Protein AF-A0A412G3D2-F1 (afdb_monomer)

Foldseek 3Di:
DVVLVVLCVVQQVVLLVVLCVVLVVVVPDPLADPVLSVLSSVLSSLLSSVLSSQFVVLCVVCPPNLQVDPDFAEAPDAPVCVVVVDPVGDVVVVVVLVVLLQSLLQNLQSVCLNDVVPLDPVVQLCVQLVSQVVSLVSCRSRRHYRHPSSSVSNSNSSVNNSVVNVVLCPDPVSVVVSCVSNVD

Organism: NCBI:txid61171

Structure (mmCIF, N/CA/C/O backbone):
data_AF-A0A412G3D2-F1
#
_entry.id   AF-A0A412G3D2-F1
#
loop_
_atom_site.group_PDB
_atom_site.id
_atom_site.type_symbol
_atom_site.label_atom_id
_atom_site.label_alt_id
_atom_site.label_comp_id
_atom_site.label_asym_id
_atom_site.label_entity_id
_atom_site.label_seq_id
_atom_site.pdbx_PDB_ins_code
_atom_site.Cartn_x
_atom_site.Cartn_y
_atom_site.Cartn_z
_atom_site.occupancy
_atom_site.B_iso_or_equiv
_atom_site.auth_seq_id
_atom_site.auth_comp_id
_atom_site.auth_asym_id
_atom_site.auth_atom_id
_atom_site.pdbx_PDB_model_num
ATOM 1 N N . MET A 1 1 ? 3.813 -19.019 -11.708 1.00 44.50 1 MET A N 1
ATOM 2 C CA . MET A 1 1 ? 2.858 -19.453 -10.661 1.00 44.50 1 MET A CA 1
ATOM 3 C C . MET A 1 1 ? 3.542 -20.035 -9.424 1.00 44.50 1 MET A C 1
ATOM 5 O O . MET A 1 1 ? 3.283 -19.522 -8.348 1.00 44.50 1 MET A O 1
ATOM 9 N N . GLY A 1 2 ? 4.435 -21.030 -9.540 1.00 45.91 2 GLY A N 1
ATOM 10 C CA . GLY A 1 2 ? 5.061 -21.677 -8.368 1.00 45.91 2 GLY A CA 1
ATOM 11 C C . GLY A 1 2 ? 5.817 -20.735 -7.418 1.00 45.91 2 GLY A C 1
ATOM 12 O O . GLY A 1 2 ? 5.678 -20.850 -6.207 1.00 45.91 2 GLY A O 1
ATOM 13 N N . MET A 1 3 ? 6.533 -19.743 -7.956 1.00 53.91 3 MET A N 1
ATOM 14 C CA . MET A 1 3 ? 7.264 -18.762 -7.145 1.00 53.91 3 MET A CA 1
ATOM 15 C C . MET A 1 3 ? 6.324 -17.827 -6.365 1.00 53.91 3 MET A C 1
ATOM 17 O O . MET A 1 3 ? 6.510 -17.650 -5.172 1.00 53.91 3 MET A O 1
ATOM 21 N N . VAL A 1 4 ? 5.253 -17.323 -6.991 1.00 56.88 4 VAL A N 1
ATOM 22 C CA . VAL A 1 4 ? 4.234 -16.474 -6.333 1.00 56.88 4 VAL A CA 1
ATOM 23 C C . VAL A 1 4 ? 3.492 -17.243 -5.234 1.00 56.88 4 VAL A C 1
ATOM 25 O O . VAL A 1 4 ? 3.267 -16.723 -4.142 1.00 56.88 4 VAL A O 1
ATOM 28 N N . ILE A 1 5 ? 3.163 -18.514 -5.484 1.00 59.03 5 ILE A N 1
ATOM 29 C CA . ILE A 1 5 ? 2.531 -19.389 -4.487 1.00 59.03 5 ILE A CA 1
ATOM 30 C C . ILE A 1 5 ? 3.488 -19.624 -3.305 1.00 59.03 5 ILE A C 1
ATOM 32 O O . ILE A 1 5 ? 3.090 -19.434 -2.158 1.00 59.03 5 ILE A O 1
ATOM 36 N N . GLY A 1 6 ? 4.765 -19.927 -3.564 1.00 60.50 6 GLY A N 1
ATOM 37 C CA . GLY A 1 6 ? 5.788 -20.068 -2.518 1.00 60.50 6 GLY A CA 1
ATOM 38 C C . GLY A 1 6 ? 6.025 -18.782 -1.715 1.00 60.50 6 GLY A C 1
ATOM 39 O O . GLY A 1 6 ? 6.113 -18.822 -0.487 1.00 60.50 6 GLY A O 1
ATOM 40 N N . MET A 1 7 ? 6.037 -17.629 -2.388 1.00 62.25 7 MET A N 1
ATOM 41 C CA . MET A 1 7 ? 6.163 -16.302 -1.773 1.00 62.25 7 MET A CA 1
ATOM 42 C C . MET A 1 7 ? 4.993 -15.994 -0.836 1.00 62.25 7 MET A C 1
ATOM 44 O O . MET A 1 7 ? 5.197 -15.451 0.247 1.00 62.25 7 MET A O 1
ATOM 48 N N . THR A 1 8 ? 3.775 -16.391 -1.207 1.00 66.00 8 THR A N 1
ATOM 49 C CA . THR A 1 8 ? 2.589 -16.187 -0.364 1.00 66.00 8 THR A CA 1
ATOM 50 C C . THR A 1 8 ? 2.618 -17.103 0.865 1.00 66.00 8 THR A C 1
ATOM 52 O O . THR A 1 8 ? 2.265 -16.672 1.962 1.00 66.00 8 THR A O 1
ATOM 55 N N . ILE A 1 9 ? 3.100 -18.342 0.707 1.00 74.31 9 ILE A N 1
ATOM 56 C CA . ILE A 1 9 ? 3.193 -19.340 1.786 1.00 74.31 9 ILE A CA 1
ATOM 57 C C . ILE A 1 9 ? 4.200 -18.926 2.869 1.00 74.31 9 ILE A C 1
ATOM 59 O O . ILE A 1 9 ? 3.933 -19.151 4.045 1.00 74.31 9 ILE A O 1
ATOM 63 N N . ILE A 1 10 ? 5.328 -18.305 2.503 1.00 78.44 10 ILE A N 1
ATOM 64 C CA . ILE A 1 10 ? 6.354 -17.858 3.467 1.00 78.44 10 ILE A CA 1
ATOM 65 C C . ILE A 1 10 ? 6.092 -16.423 3.946 1.00 78.44 10 ILE A C 1
ATOM 67 O O . ILE A 1 10 ? 6.206 -16.126 5.138 1.00 78.44 10 ILE A O 1
ATOM 71 N N . GLY A 1 11 ? 5.708 -15.528 3.034 1.00 82.06 11 GLY A N 1
ATOM 72 C CA . GLY A 1 11 ? 5.509 -14.111 3.326 1.00 82.06 11 GLY A CA 1
ATOM 73 C C . GLY A 1 11 ? 4.342 -13.846 4.275 1.00 82.06 11 GLY A C 1
ATOM 74 O O . GLY A 1 11 ? 4.451 -12.975 5.135 1.00 82.06 11 GLY A O 1
ATOM 75 N N . LEU A 1 12 ? 3.247 -14.611 4.176 1.00 86.56 12 LEU A N 1
ATOM 76 C CA . LEU A 1 12 ? 2.058 -14.410 5.010 1.00 86.56 12 LEU A CA 1
ATOM 77 C C . LEU A 1 12 ? 2.288 -14.765 6.494 1.00 86.56 12 LEU A C 1
ATOM 79 O O . LEU A 1 12 ? 1.966 -13.936 7.348 1.00 86.56 12 LEU A O 1
ATOM 83 N N . PRO A 1 13 ? 2.863 -15.927 6.860 1.00 89.69 13 PRO A N 1
ATOM 84 C CA . PRO A 1 13 ? 3.229 -16.197 8.249 1.00 89.69 13 PRO A CA 1
ATOM 85 C C . PRO A 1 13 ? 4.240 -15.184 8.791 1.00 89.69 13 PRO A C 1
ATOM 87 O O . PRO A 1 13 ? 4.068 -14.677 9.901 1.00 89.69 13 PRO A O 1
ATOM 90 N N . LEU A 1 14 ? 5.267 -14.842 8.004 1.00 89.44 14 LEU A N 1
ATOM 91 C CA . LEU A 1 14 ? 6.314 -13.914 8.429 1.00 89.44 14 LEU A CA 1
ATOM 92 C C . LEU A 1 14 ? 5.756 -12.505 8.688 1.00 89.44 14 LEU A C 1
ATOM 94 O O . LEU A 1 14 ? 6.037 -11.909 9.731 1.00 89.44 14 LEU A O 1
ATOM 98 N N . SER A 1 15 ? 4.903 -11.997 7.795 1.00 91.81 15 SER A N 1
ATOM 99 C CA . SER A 1 15 ? 4.244 -10.698 7.958 1.00 91.81 15 SER A CA 1
ATOM 100 C C . SER A 1 15 ? 3.321 -10.673 9.180 1.00 91.81 15 SER A C 1
ATOM 102 O O . SER A 1 15 ? 3.315 -9.698 9.936 1.00 91.81 15 SER A O 1
ATOM 104 N N . CYS A 1 16 ? 2.598 -11.766 9.446 1.00 93.00 16 CYS A N 1
ATOM 105 C CA . CYS A 1 16 ? 1.777 -11.937 10.646 1.00 93.00 16 CYS A CA 1
ATOM 106 C C . CYS A 1 16 ? 2.602 -11.876 11.940 1.00 93.00 16 CYS A C 1
ATOM 108 O O . CYS A 1 16 ? 2.214 -11.180 12.890 1.00 93.00 16 CYS A O 1
ATOM 110 N N . LEU A 1 17 ? 3.741 -12.577 11.973 1.00 93.25 17 LEU A N 1
ATOM 111 C CA . LEU A 1 17 ? 4.641 -12.637 13.128 1.00 93.25 17 LEU A CA 1
ATOM 112 C C . L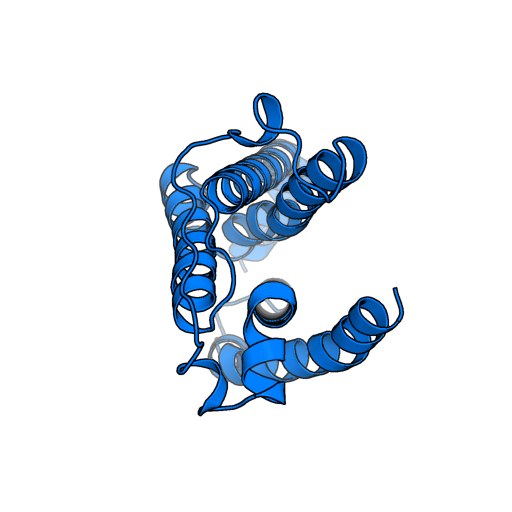EU A 1 17 ? 5.290 -11.278 13.413 1.00 93.25 17 LEU A C 1
ATOM 114 O O . LEU A 1 17 ? 5.197 -10.777 14.539 1.00 93.25 17 LEU A O 1
ATOM 118 N N . ILE A 1 18 ? 5.872 -10.642 12.390 1.00 93.44 18 ILE A N 1
ATOM 119 C CA . ILE A 1 18 ? 6.502 -9.320 12.516 1.00 93.44 18 ILE A CA 1
ATOM 120 C C . ILE A 1 18 ? 5.457 -8.276 12.928 1.00 93.44 18 ILE A C 1
ATOM 122 O O . ILE A 1 18 ? 5.676 -7.533 13.887 1.00 93.44 18 ILE A O 1
ATOM 126 N N . ALA A 1 19 ? 4.275 -8.264 12.303 1.00 94.38 19 ALA A N 1
ATOM 127 C CA . ALA A 1 19 ? 3.178 -7.390 12.721 1.00 94.38 19 ALA A CA 1
ATOM 128 C C . ALA A 1 19 ? 2.768 -7.635 14.180 1.00 94.38 19 ALA A C 1
ATOM 130 O O . ALA A 1 19 ? 2.450 -6.693 14.910 1.00 94.38 19 ALA A O 1
ATOM 131 N N . GLY A 1 20 ? 2.774 -8.890 14.636 1.00 92.62 20 GLY A N 1
ATOM 132 C CA . GLY A 1 20 ? 2.484 -9.243 16.024 1.00 92.62 20 GLY A CA 1
ATOM 133 C C . GLY A 1 20 ? 3.470 -8.616 17.008 1.00 92.62 20 GLY A C 1
ATOM 134 O O . GLY A 1 20 ? 3.051 -8.062 18.029 1.00 92.62 20 GLY A O 1
ATOM 135 N N . PHE A 1 21 ? 4.757 -8.635 16.663 1.00 93.88 21 PHE A N 1
ATOM 136 C CA . PHE A 1 21 ? 5.811 -7.981 17.431 1.00 93.88 21 PHE A CA 1
ATOM 137 C C . PHE A 1 21 ? 5.677 -6.449 17.408 1.00 93.88 21 PHE A C 1
ATOM 139 O O . PHE A 1 21 ? 5.592 -5.826 18.471 1.00 93.88 21 PHE A O 1
ATOM 146 N N . LEU A 1 22 ? 5.560 -5.843 16.219 1.00 92.50 22 LEU A N 1
ATOM 147 C CA . LEU A 1 22 ? 5.446 -4.387 16.041 1.00 92.50 22 LEU A CA 1
ATOM 148 C C . LEU A 1 22 ? 4.213 -3.807 16.750 1.00 92.50 22 LEU A C 1
ATOM 150 O O . LEU A 1 22 ? 4.258 -2.723 17.332 1.00 92.50 22 LEU A O 1
ATOM 154 N N . THR A 1 23 ? 3.105 -4.551 16.770 1.00 92.94 23 THR A N 1
ATOM 155 C CA . THR A 1 23 ? 1.860 -4.110 17.415 1.00 92.94 23 THR A CA 1
ATOM 156 C C . THR A 1 23 ? 1.780 -4.452 18.906 1.00 92.94 23 THR A C 1
ATOM 158 O O . THR A 1 23 ? 0.786 -4.091 19.546 1.00 92.94 23 THR A O 1
ATOM 161 N N . ARG A 1 24 ? 2.802 -5.073 19.527 1.00 91.25 24 ARG A N 1
ATOM 162 C CA . ARG A 1 24 ? 2.731 -5.495 20.947 1.00 91.25 24 ARG A CA 1
ATOM 163 C C . ARG A 1 24 ? 2.410 -4.339 21.896 1.00 91.25 24 ARG A C 1
ATOM 165 O O . ARG A 1 24 ? 1.643 -4.509 22.842 1.00 91.25 24 ARG A O 1
ATOM 172 N N . GLY A 1 25 ? 2.976 -3.157 21.638 1.00 87.94 25 GLY A N 1
ATOM 173 C CA . GLY A 1 25 ? 2.739 -1.962 22.451 1.00 87.94 25 GLY A CA 1
ATOM 174 C C . GLY A 1 25 ? 1.292 -1.479 22.347 1.00 87.94 25 GLY A C 1
ATOM 175 O O . GLY A 1 25 ? 0.681 -1.115 23.348 1.00 87.94 25 GLY A O 1
ATOM 176 N N . ILE A 1 26 ? 0.709 -1.564 21.148 1.00 88.12 26 ILE A N 1
ATOM 177 C CA . ILE A 1 26 ? -0.691 -1.211 20.878 1.00 88.12 26 ILE A CA 1
ATOM 178 C C . ILE A 1 26 ? -1.636 -2.207 21.561 1.00 88.12 26 ILE A C 1
ATOM 180 O O . ILE A 1 26 ? -2.637 -1.801 22.150 1.00 88.12 26 ILE A O 1
ATOM 184 N N . ARG A 1 27 ? -1.297 -3.503 21.572 1.00 84.75 27 ARG A N 1
ATOM 185 C CA . ARG A 1 27 ? -2.101 -4.546 22.238 1.00 84.75 27 ARG A CA 1
ATOM 186 C C . ARG A 1 27 ? -2.275 -4.287 23.740 1.00 84.75 27 ARG A C 1
ATOM 188 O O . ARG A 1 27 ? -3.341 -4.574 24.288 1.00 84.75 27 ARG A O 1
ATOM 195 N N . ARG A 1 28 ? -1.268 -3.684 24.382 1.00 86.94 28 ARG A N 1
ATOM 196 C CA . ARG A 1 28 ? -1.273 -3.330 25.814 1.00 86.94 28 ARG A CA 1
ATOM 197 C C . ARG A 1 28 ? -2.035 -2.043 26.143 1.00 86.94 28 ARG A C 1
ATOM 199 O O . ARG A 1 28 ? -2.324 -1.802 27.312 1.00 86.94 28 ARG A O 1
ATOM 206 N N . ARG A 1 29 ? -2.389 -1.221 25.150 1.00 86.88 29 ARG A N 1
ATOM 207 C CA . ARG A 1 29 ? -3.133 0.026 25.380 1.00 86.88 29 ARG A CA 1
ATOM 208 C C . ARG A 1 29 ? -4.555 -0.273 25.861 1.00 86.88 29 ARG A C 1
ATOM 210 O O . ARG A 1 29 ? -5.302 -0.959 25.165 1.00 86.88 29 ARG A O 1
ATOM 217 N N . LYS A 1 30 ? -4.929 0.214 27.049 1.00 84.88 30 LYS A N 1
ATOM 218 C CA . LYS A 1 30 ? -6.268 -0.012 27.628 1.00 84.88 30 LYS A CA 1
ATOM 219 C C . LYS A 1 30 ? -7.367 0.788 26.919 1.00 84.88 30 LYS A C 1
ATOM 221 O O . LYS A 1 30 ? -8.483 0.311 26.839 1.00 84.88 30 LYS A O 1
ATOM 226 N N . ASN A 1 31 ? -7.022 1.933 26.334 1.00 84.31 31 ASN A N 1
ATOM 227 C CA . ASN A 1 31 ? -7.933 2.845 25.633 1.00 84.31 31 ASN A CA 1
ATOM 228 C C . ASN A 1 31 ? -8.280 2.429 24.187 1.00 84.31 31 ASN A C 1
ATOM 230 O O . ASN A 1 31 ? -8.679 3.270 23.387 1.00 84.31 31 ASN A O 1
ATOM 234 N N . LEU A 1 32 ? -8.023 1.176 23.802 1.00 85.81 32 LEU A N 1
ATOM 235 C CA . LEU A 1 32 ? -8.352 0.659 22.474 1.00 85.81 32 LEU A CA 1
ATOM 236 C C . LEU A 1 32 ? -9.164 -0.627 22.618 1.00 85.81 32 LEU A C 1
ATOM 238 O O . LEU A 1 32 ? -8.728 -1.565 23.297 1.00 85.81 32 LEU A O 1
ATOM 242 N N . THR A 1 33 ? -10.284 -0.700 21.902 1.00 88.94 33 THR A N 1
ATOM 243 C CA . THR A 1 33 ? -11.124 -1.899 21.818 1.00 88.94 33 THR A CA 1
ATOM 244 C C . THR A 1 33 ? -10.357 -3.101 21.250 1.00 88.94 33 THR A C 1
ATOM 246 O O . THR A 1 33 ? -9.391 -2.964 20.485 1.00 88.94 33 THR A O 1
ATOM 249 N N . LYS A 1 34 ? -10.783 -4.323 21.612 1.00 89.19 34 LYS A N 1
ATOM 250 C CA . LYS A 1 34 ? -10.182 -5.574 21.102 1.00 89.19 34 LYS A CA 1
ATOM 251 C C . LYS A 1 34 ? -10.253 -5.650 19.573 1.00 89.19 34 LYS A C 1
ATOM 253 O O . LYS A 1 34 ? -9.268 -6.029 18.941 1.00 89.19 34 LYS A O 1
ATOM 258 N N . LEU A 1 35 ? -11.377 -5.228 18.990 1.00 88.69 35 LEU A N 1
ATOM 259 C CA . LEU A 1 35 ? -11.568 -5.192 17.542 1.00 88.69 35 LEU A CA 1
ATOM 260 C C . LEU A 1 35 ? -10.572 -4.245 16.868 1.00 88.69 35 LEU A C 1
ATOM 262 O O . LEU A 1 35 ? -9.884 -4.651 15.935 1.00 88.69 35 LEU A O 1
ATOM 266 N N . ARG A 1 36 ? -10.413 -3.016 17.377 1.00 89.50 36 ARG A N 1
ATOM 267 C CA . ARG A 1 36 ? -9.469 -2.045 16.810 1.00 89.50 36 ARG A CA 1
ATOM 268 C C . ARG A 1 36 ? -8.021 -2.531 16.868 1.00 89.50 36 ARG A C 1
ATOM 270 O O . ARG A 1 36 ? -7.271 -2.329 15.918 1.00 89.50 36 ARG A O 1
ATOM 277 N N . LYS A 1 37 ? -7.629 -3.211 17.949 1.00 92.75 37 LYS A N 1
ATOM 278 C CA . LYS A 1 37 ? -6.310 -3.863 18.049 1.00 92.75 37 LYS A CA 1
ATOM 279 C C . LYS A 1 37 ? -6.134 -4.951 16.989 1.00 92.75 37 LYS A C 1
ATOM 281 O O . LYS A 1 37 ? -5.075 -5.012 16.368 1.00 92.75 37 LYS A O 1
ATOM 286 N N . GLY A 1 38 ? -7.163 -5.772 16.774 1.00 93.81 38 GLY A N 1
ATOM 287 C CA . GLY A 1 38 ? -7.184 -6.788 15.721 1.00 93.81 38 GLY A CA 1
ATOM 288 C C . GLY A 1 38 ? -7.050 -6.179 14.326 1.00 93.81 38 GLY A C 1
ATOM 289 O O . GLY A 1 38 ? -6.192 -6.606 13.563 1.00 93.81 38 GLY A O 1
ATOM 290 N N . LEU A 1 39 ? -7.812 -5.124 14.026 1.00 94.00 39 LEU A N 1
ATOM 291 C CA . LEU A 1 39 ? -7.756 -4.419 12.741 1.00 94.00 39 LEU A CA 1
ATOM 292 C C . LEU A 1 39 ? -6.383 -3.790 12.477 1.00 94.00 39 LEU A C 1
ATOM 294 O O . LEU A 1 39 ? -5.870 -3.915 11.371 1.00 94.00 39 LEU A O 1
ATOM 298 N N . ILE A 1 40 ? -5.754 -3.179 13.488 1.00 95.38 40 ILE A N 1
ATOM 299 C CA . ILE A 1 40 ? -4.390 -2.636 13.359 1.00 95.38 40 ILE A CA 1
ATOM 300 C C . ILE A 1 40 ? -3.379 -3.752 13.073 1.00 95.38 40 ILE A C 1
ATOM 302 O O . ILE A 1 40 ? -2.468 -3.557 12.273 1.00 95.38 40 ILE A O 1
ATOM 306 N N . TRP A 1 41 ? -3.527 -4.916 13.713 1.00 95.62 41 TRP A N 1
ATOM 307 C CA . TRP A 1 41 ? -2.675 -6.066 13.423 1.00 95.62 41 TRP A CA 1
ATOM 308 C C . TRP A 1 41 ? -2.884 -6.575 11.993 1.00 95.62 41 TRP A C 1
ATOM 310 O O . TRP A 1 41 ? -1.900 -6.710 11.279 1.00 95.62 41 TRP A O 1
ATOM 320 N N . VAL A 1 42 ? -4.132 -6.747 11.542 1.00 96.12 42 VAL A N 1
ATOM 321 C CA . VAL A 1 42 ? -4.451 -7.144 10.157 1.00 96.12 42 VAL A CA 1
ATOM 322 C C . VAL A 1 42 ? -3.888 -6.141 9.148 1.00 96.12 42 VAL A C 1
ATOM 324 O O . VAL A 1 42 ? -3.245 -6.544 8.184 1.00 96.12 42 VAL A O 1
ATOM 327 N N . TRP A 1 43 ? -4.074 -4.840 9.385 1.00 96.75 43 TRP A N 1
ATOM 328 C CA . TRP A 1 43 ? -3.512 -3.783 8.542 1.00 96.75 43 TRP A CA 1
ATOM 329 C C . TRP A 1 43 ? -1.984 -3.876 8.469 1.00 96.75 43 TRP A C 1
ATOM 331 O O . TRP A 1 43 ? -1.424 -3.848 7.377 1.00 96.75 43 TRP A O 1
ATOM 341 N N . ALA A 1 44 ? -1.309 -4.049 9.611 1.00 96.75 44 ALA A N 1
ATOM 342 C CA . ALA A 1 44 ? 0.147 -4.160 9.661 1.00 96.75 44 ALA A CA 1
ATOM 343 C C . ALA A 1 44 ? 0.653 -5.432 8.964 1.00 96.75 44 ALA A C 1
ATOM 345 O O . ALA A 1 44 ? 1.637 -5.376 8.233 1.00 96.75 44 ALA A O 1
ATOM 346 N N . SER A 1 45 ? -0.025 -6.568 9.152 1.00 95.56 45 SER A N 1
ATOM 347 C CA . SER A 1 45 ? 0.295 -7.822 8.464 1.00 95.56 45 SER A CA 1
ATOM 348 C C . SER A 1 45 ? 0.125 -7.694 6.957 1.00 95.56 45 SER A C 1
ATOM 350 O O . SER A 1 45 ? 0.989 -8.142 6.213 1.00 95.56 45 SER A O 1
ATOM 352 N N . TYR A 1 46 ? -0.947 -7.045 6.502 1.00 96.06 46 TYR A N 1
ATOM 353 C CA . TYR A 1 46 ? -1.187 -6.846 5.078 1.00 96.06 46 TYR A CA 1
ATOM 354 C C . TYR A 1 46 ? -0.171 -5.882 4.452 1.00 96.06 46 TYR A C 1
ATOM 356 O O . TYR A 1 46 ? 0.396 -6.198 3.413 1.00 96.06 46 TYR A O 1
ATOM 364 N N . ALA A 1 47 ? 0.145 -4.763 5.114 1.00 95.88 47 ALA A N 1
ATOM 365 C CA . ALA A 1 47 ? 1.195 -3.850 4.657 1.00 95.88 47 ALA A CA 1
ATOM 366 C C . ALA A 1 47 ? 2.566 -4.547 4.584 1.00 95.88 47 ALA A C 1
ATOM 368 O O . ALA A 1 47 ? 3.306 -4.383 3.623 1.00 95.88 47 ALA A O 1
ATOM 369 N N . LEU A 1 48 ? 2.910 -5.383 5.563 1.00 94.38 48 LEU A N 1
ATOM 370 C CA . LEU A 1 48 ? 4.144 -6.165 5.495 1.00 94.38 48 LEU A CA 1
ATOM 371 C C . LEU A 1 48 ? 4.100 -7.221 4.387 1.00 94.38 48 LEU A C 1
ATOM 373 O O . LEU A 1 48 ? 5.109 -7.431 3.727 1.00 94.38 48 LEU A O 1
ATOM 377 N N . LEU A 1 49 ? 2.954 -7.867 4.160 1.00 92.62 49 LEU A N 1
ATOM 378 C CA . LEU A 1 49 ? 2.793 -8.832 3.073 1.00 92.62 49 LEU A CA 1
ATOM 379 C C . LEU A 1 49 ? 3.023 -8.177 1.708 1.00 92.62 49 LEU A C 1
ATOM 381 O O . LEU A 1 49 ? 3.759 -8.739 0.905 1.00 92.62 49 LEU A O 1
ATOM 385 N N . VAL A 1 50 ? 2.442 -6.995 1.472 1.00 92.75 50 VAL A N 1
ATOM 386 C CA . VAL A 1 50 ? 2.668 -6.213 0.245 1.00 92.75 50 VAL A CA 1
ATOM 387 C C . VAL A 1 50 ? 4.154 -5.906 0.084 1.00 92.75 50 VAL A C 1
ATOM 389 O O . VAL A 1 50 ? 4.726 -6.221 -0.951 1.00 92.75 50 VAL A O 1
ATOM 392 N N . PHE A 1 51 ? 4.808 -5.408 1.137 1.00 92.25 51 PHE A N 1
ATOM 393 C CA . PHE A 1 51 ? 6.249 -5.146 1.117 1.00 92.25 51 PHE A CA 1
ATOM 394 C C . PHE A 1 51 ? 7.079 -6.398 0.790 1.00 92.25 51 PHE A C 1
ATOM 396 O O . PHE A 1 51 ? 8.010 -6.340 -0.012 1.00 92.25 51 PHE A O 1
ATOM 403 N N . PHE A 1 52 ? 6.762 -7.543 1.401 1.00 87.94 52 PHE A N 1
ATOM 404 C CA . PHE A 1 52 ? 7.462 -8.796 1.118 1.00 87.94 52 PHE A CA 1
ATOM 405 C C . PHE A 1 52 ? 7.242 -9.262 -0.319 1.00 87.94 52 PHE A C 1
ATOM 407 O O . PHE A 1 52 ? 8.199 -9.691 -0.957 1.00 87.94 52 PHE A O 1
ATOM 414 N N . ALA A 1 53 ? 6.016 -9.147 -0.829 1.00 86.38 53 ALA A N 1
ATOM 415 C CA . ALA A 1 53 ? 5.672 -9.549 -2.186 1.00 86.38 53 ALA A CA 1
ATOM 416 C C . ALA A 1 53 ? 6.367 -8.696 -3.262 1.00 86.38 53 ALA A C 1
ATOM 418 O O . ALA A 1 53 ? 6.637 -9.218 -4.340 1.00 86.38 53 ALA A O 1
ATOM 419 N N . THR A 1 54 ? 6.668 -7.421 -2.980 1.00 87.69 54 THR A N 1
ATOM 420 C CA . THR A 1 54 ? 7.260 -6.492 -3.960 1.00 87.69 54 THR A CA 1
ATOM 421 C C . THR A 1 54 ? 8.778 -6.335 -3.857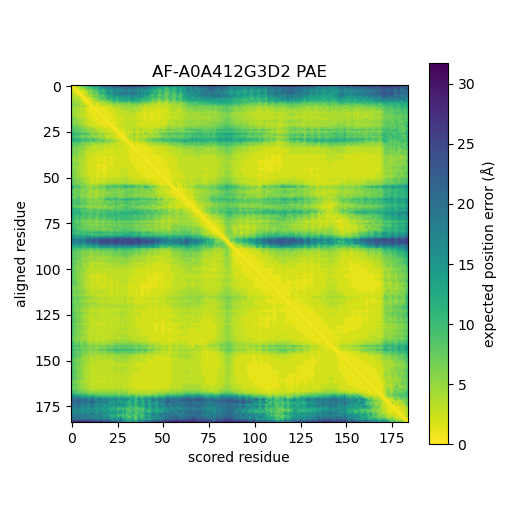 1.00 87.69 54 THR A C 1
ATOM 423 O O . THR A 1 54 ? 9.431 -6.151 -4.882 1.00 87.69 54 THR A O 1
ATOM 426 N N . VAL A 1 55 ? 9.339 -6.380 -2.641 1.00 86.38 55 VAL A N 1
ATOM 427 C CA . VAL A 1 55 ? 10.762 -6.082 -2.356 1.00 86.38 55 VAL A CA 1
ATOM 428 C C . VAL A 1 55 ? 11.383 -7.099 -1.403 1.00 86.38 55 VAL A C 1
ATOM 430 O O . VAL A 1 55 ? 12.528 -7.519 -1.570 1.00 86.38 55 VAL A O 1
ATOM 433 N N . GLY A 1 56 ? 10.653 -7.488 -0.355 1.00 80.00 56 GLY A N 1
ATOM 434 C CA . GLY 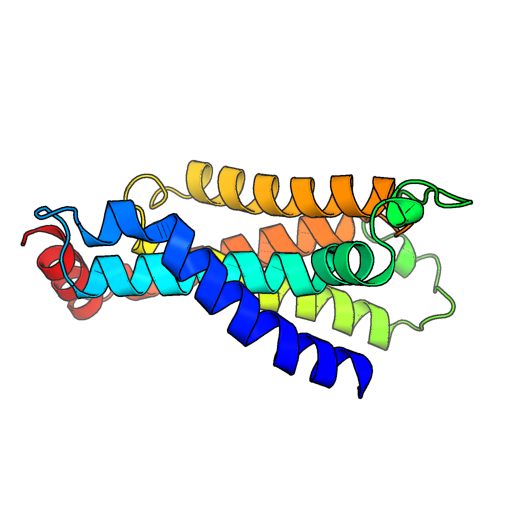A 1 56 ? 11.243 -8.224 0.762 1.00 80.00 56 GLY A CA 1
ATOM 435 C C . GLY A 1 56 ? 11.748 -9.623 0.404 1.00 80.00 56 GLY A C 1
ATOM 436 O O . GLY A 1 56 ? 12.623 -10.126 1.102 1.00 80.00 56 GLY A O 1
ATOM 437 N N . VAL A 1 57 ? 11.255 -10.246 -0.670 1.00 77.94 57 VAL A N 1
ATOM 438 C CA . VAL A 1 57 ? 11.777 -11.541 -1.135 1.00 77.94 57 VAL A CA 1
ATOM 439 C C . VAL A 1 57 ? 13.159 -11.402 -1.767 1.00 77.94 57 VAL A C 1
ATOM 441 O O . VAL A 1 57 ? 14.033 -12.203 -1.450 1.00 77.94 57 VAL A O 1
ATOM 444 N N . ASP A 1 58 ? 13.393 -10.386 -2.597 1.00 81.88 58 ASP A N 1
ATOM 445 C CA . ASP A 1 58 ? 14.716 -10.168 -3.195 1.00 81.88 58 ASP A CA 1
ATOM 446 C C . ASP A 1 58 ? 15.752 -9.892 -2.101 1.00 81.88 58 ASP A C 1
ATOM 448 O O . ASP A 1 58 ? 16.835 -10.473 -2.104 1.00 81.88 58 ASP A O 1
ATOM 452 N N . LEU A 1 59 ? 15.371 -9.100 -1.093 1.00 84.56 59 LEU A N 1
ATOM 453 C CA . LEU A 1 59 ? 16.192 -8.866 0.096 1.00 84.56 59 LEU A CA 1
ATOM 454 C C . LEU A 1 59 ? 16.421 -10.140 0.922 1.00 84.56 59 LEU A C 1
ATOM 456 O O . LEU A 1 59 ? 17.509 -10.325 1.459 1.00 84.56 59 LEU A O 1
ATOM 460 N N . LEU A 1 60 ? 15.423 -11.020 1.041 1.00 83.50 60 LEU A N 1
ATOM 461 C CA . LEU A 1 60 ? 15.549 -12.271 1.794 1.00 83.50 60 LEU A CA 1
ATOM 462 C C . LEU A 1 60 ? 16.457 -13.285 1.083 1.00 83.50 60 LEU A C 1
ATOM 464 O O . LEU A 1 60 ? 17.215 -13.985 1.748 1.00 83.50 60 LEU A O 1
ATOM 468 N N . ILE A 1 61 ? 16.367 -13.375 -0.247 1.00 83.06 61 ILE A N 1
ATOM 469 C CA . ILE A 1 61 ? 17.122 -14.342 -1.057 1.00 83.06 61 ILE A CA 1
ATOM 470 C C . ILE A 1 61 ? 18.558 -13.867 -1.282 1.00 83.06 61 ILE A C 1
ATOM 472 O O . ILE A 1 61 ? 19.495 -14.646 -1.119 1.00 83.06 61 ILE A O 1
ATOM 476 N N . LEU A 1 62 ? 18.735 -12.604 -1.675 1.00 83.81 62 LEU A N 1
ATOM 477 C CA . LEU A 1 62 ? 20.032 -12.058 -2.082 1.00 83.81 62 LEU A CA 1
ATOM 478 C C . LEU A 1 62 ? 20.758 -11.345 -0.932 1.00 83.81 62 LEU A C 1
ATOM 480 O O . LEU A 1 62 ? 21.964 -11.105 -1.015 1.00 83.81 62 LEU A O 1
ATOM 484 N N . GLY A 1 63 ? 20.056 -11.002 0.152 1.00 85.38 63 GLY A N 1
ATOM 485 C CA . GLY A 1 63 ? 20.652 -10.320 1.297 1.00 85.38 63 GLY A CA 1
ATOM 486 C C . GLY A 1 63 ? 21.337 -9.006 0.890 1.00 85.38 63 GLY A C 1
ATOM 487 O O . GLY A 1 63 ? 20.826 -8.277 0.038 1.00 85.38 63 GLY A O 1
ATOM 488 N N . PRO A 1 64 ? 22.519 -8.691 1.452 1.00 86.44 64 PRO A N 1
ATOM 489 C CA . PRO A 1 64 ? 23.286 -7.502 1.073 1.00 86.44 64 PRO A CA 1
ATOM 490 C C . PRO A 1 64 ? 23.686 -7.442 -0.411 1.00 86.44 64 PRO A C 1
ATOM 492 O O . PRO A 1 64 ? 23.924 -6.352 -0.934 1.00 86.44 64 PRO A O 1
ATOM 495 N N . ALA A 1 65 ? 23.746 -8.584 -1.108 1.00 87.31 65 ALA A N 1
ATOM 496 C CA . ALA A 1 65 ? 24.076 -8.613 -2.531 1.00 87.31 65 ALA A CA 1
ATOM 497 C C . ALA A 1 65 ? 22.965 -8.002 -3.401 1.00 87.31 65 ALA A C 1
ATOM 499 O O . ALA A 1 65 ? 23.261 -7.523 -4.491 1.00 87.31 65 ALA A O 1
ATOM 500 N N . ALA A 1 66 ? 21.720 -7.938 -2.902 1.00 87.06 66 ALA A N 1
ATOM 501 C CA . ALA A 1 66 ? 20.609 -7.285 -3.598 1.00 87.06 66 ALA A CA 1
ATOM 502 C C . ALA A 1 66 ? 20.943 -5.833 -3.980 1.00 87.06 66 ALA A C 1
ATOM 504 O O . ALA A 1 66 ? 20.578 -5.385 -5.056 1.00 87.06 66 ALA A O 1
ATOM 505 N N . PHE A 1 67 ? 21.678 -5.118 -3.121 1.00 87.81 67 PHE A N 1
ATOM 506 C CA . PHE A 1 67 ? 22.012 -3.698 -3.290 1.00 87.81 67 PHE A CA 1
ATOM 507 C C . PHE A 1 67 ? 23.184 -3.420 -4.242 1.00 87.81 67 PHE A C 1
ATOM 509 O O . PHE A 1 67 ? 23.583 -2.268 -4.391 1.00 87.81 67 PHE A O 1
ATOM 516 N N . HIS A 1 68 ? 23.743 -4.450 -4.881 1.00 88.50 68 HIS A N 1
ATOM 517 C CA . HIS A 1 68 ? 24.823 -4.307 -5.860 1.00 88.50 68 HIS A CA 1
ATOM 518 C C . HIS A 1 68 ? 24.391 -4.836 -7.234 1.00 88.50 68 HIS A C 1
ATOM 520 O O . HIS A 1 68 ? 25.030 -5.747 -7.771 1.00 88.50 68 HIS A O 1
ATOM 526 N N . PRO A 1 69 ? 23.284 -4.328 -7.808 1.00 87.12 69 PRO A N 1
ATOM 527 C CA . PRO A 1 69 ? 22.840 -4.801 -9.101 1.00 87.12 69 PRO A CA 1
ATOM 528 C C . PRO A 1 69 ? 23.772 -4.288 -10.208 1.00 87.12 69 PRO A C 1
ATOM 530 O O . PRO A 1 69 ? 24.342 -3.201 -10.102 1.00 87.12 69 PRO A O 1
ATOM 533 N N . PRO A 1 70 ? 23.915 -5.036 -11.311 1.00 85.12 70 PRO A N 1
ATOM 534 C CA . PRO A 1 70 ? 24.735 -4.604 -12.440 1.00 85.12 70 PRO A CA 1
ATOM 535 C C . PRO A 1 70 ? 24.127 -3.408 -13.188 1.00 85.12 70 PRO A C 1
ATOM 537 O O . PRO A 1 70 ? 24.842 -2.691 -13.883 1.00 85.12 70 PRO A O 1
ATOM 540 N N . VAL A 1 71 ? 22.808 -3.212 -13.082 1.00 87.19 71 VAL A N 1
ATOM 541 C CA . VAL A 1 71 ? 22.048 -2.177 -13.788 1.00 87.19 71 VAL A CA 1
ATOM 542 C C . VAL A 1 71 ? 20.941 -1.658 -12.876 1.00 87.19 71 VAL A C 1
ATOM 544 O O . VAL A 1 71 ? 20.306 -2.433 -12.161 1.00 87.19 71 VAL A O 1
ATOM 547 N N . HIS A 1 72 ? 20.683 -0.355 -12.948 1.00 87.06 72 HIS A N 1
ATOM 548 C CA . HIS A 1 72 ? 19.525 0.284 -12.335 1.00 87.06 72 HIS A CA 1
ATOM 549 C C . HIS A 1 72 ? 18.565 0.757 -13.428 1.00 87.06 72 HIS A C 1
ATOM 551 O O . HIS A 1 72 ? 18.985 1.421 -14.377 1.00 87.06 72 HIS A O 1
ATOM 557 N N . LEU A 1 73 ? 17.285 0.409 -13.298 1.00 87.50 73 LEU A N 1
ATOM 558 C CA . LEU A 1 73 ? 16.246 0.733 -14.273 1.00 87.50 73 LEU A CA 1
ATOM 559 C C . LEU A 1 73 ? 15.215 1.655 -13.625 1.00 87.50 73 LEU A C 1
ATOM 561 O O . LEU A 1 73 ? 14.697 1.358 -12.549 1.00 87.50 73 LEU A O 1
ATOM 565 N N . ILE A 1 74 ? 14.937 2.779 -14.280 1.00 90.25 74 ILE A N 1
ATOM 566 C CA . ILE A 1 74 ? 13.918 3.730 -13.847 1.00 90.25 74 ILE A CA 1
ATOM 567 C C . ILE A 1 74 ? 13.071 4.148 -15.042 1.00 90.25 74 ILE A C 1
ATOM 569 O O . ILE A 1 74 ? 13.595 4.577 -16.072 1.00 90.25 74 ILE A O 1
ATOM 573 N N . ASN A 1 75 ? 11.759 4.041 -14.887 1.00 90.62 75 ASN A N 1
ATOM 574 C CA . ASN A 1 75 ? 10.785 4.503 -15.853 1.00 90.62 75 ASN A CA 1
ATOM 575 C C . ASN A 1 75 ? 9.941 5.615 -15.230 1.00 90.62 75 ASN A C 1
ATOM 577 O O . ASN A 1 75 ? 9.147 5.400 -14.314 1.00 90.62 75 ASN A O 1
ATOM 581 N N . VAL A 1 76 ? 10.124 6.825 -15.751 1.00 91.50 76 VAL A N 1
ATOM 582 C CA . VAL A 1 76 ? 9.405 8.027 -15.310 1.00 91.50 76 VAL A CA 1
ATOM 583 C C . VAL A 1 76 ? 8.377 8.509 -16.328 1.00 91.50 76 VAL A C 1
ATOM 585 O O . VAL A 1 76 ? 7.735 9.531 -16.091 1.00 91.50 76 VAL A O 1
AT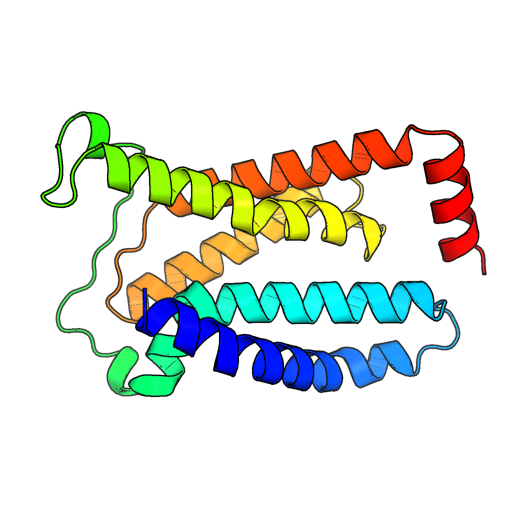OM 588 N N . VAL A 1 77 ? 8.221 7.806 -17.455 1.00 90.94 77 VAL A N 1
ATOM 589 C CA . VAL A 1 77 ? 7.272 8.159 -18.515 1.00 90.94 77 VAL A CA 1
ATOM 590 C C . VAL A 1 77 ? 6.011 7.316 -18.326 1.00 90.94 77 VAL A C 1
ATOM 592 O O . VAL A 1 77 ? 6.041 6.114 -18.594 1.00 90.94 77 VAL A O 1
ATOM 595 N N . PRO A 1 78 ? 4.894 7.914 -17.866 1.00 90.56 78 PRO A N 1
ATOM 596 C CA . PRO A 1 78 ? 3.681 7.156 -17.616 1.00 90.56 78 PRO A CA 1
ATOM 597 C C . PRO A 1 78 ? 3.168 6.509 -18.895 1.00 90.56 78 PRO A C 1
ATOM 599 O O . PRO A 1 78 ? 3.057 7.172 -19.930 1.00 90.56 78 PRO A O 1
ATOM 602 N N . PHE A 1 79 ? 2.812 5.233 -18.802 1.00 87.50 79 PHE A N 1
ATOM 603 C CA . PHE A 1 79 ? 2.178 4.462 -19.861 1.00 87.50 79 PHE A CA 1
ATOM 604 C C . PHE A 1 79 ? 2.975 4.382 -21.168 1.00 87.50 79 PHE A C 1
ATOM 606 O O . PHE A 1 79 ? 2.391 4.188 -22.238 1.00 87.50 79 PHE A O 1
ATOM 613 N N . VAL A 1 80 ? 4.307 4.492 -21.102 1.00 86.56 80 VAL A N 1
ATOM 614 C CA . VAL A 1 80 ? 5.194 4.387 -22.278 1.00 86.56 80 VAL A CA 1
ATOM 615 C C . VAL A 1 80 ? 4.959 3.092 -23.066 1.00 86.56 80 VAL A C 1
ATOM 617 O O . VAL A 1 80 ? 4.996 3.072 -24.295 1.00 86.56 80 VAL A O 1
ATOM 620 N N . TRP A 1 81 ? 4.579 2.027 -22.362 1.00 81.00 81 TRP A N 1
ATOM 621 C CA . TRP A 1 81 ? 4.286 0.717 -22.929 1.00 81.00 81 TRP A CA 1
ATOM 622 C C . TRP A 1 81 ? 3.065 0.660 -23.863 1.00 81.00 81 TRP A C 1
ATOM 624 O O . TRP A 1 81 ? 2.904 -0.308 -24.608 1.00 81.00 81 TRP A O 1
ATOM 634 N N . ILE A 1 82 ? 2.194 1.678 -23.844 1.00 80.31 82 ILE A N 1
ATOM 635 C CA . ILE A 1 82 ? 1.086 1.795 -24.806 1.00 80.31 82 ILE A CA 1
ATOM 636 C C . ILE A 1 82 ? 1.632 2.067 -26.212 1.00 80.31 82 ILE A C 1
ATOM 638 O O . ILE A 1 82 ? 1.065 1.600 -27.199 1.00 80.31 82 ILE A O 1
ATOM 642 N N . GLN A 1 83 ? 2.724 2.827 -26.303 1.00 77.69 83 GLN A N 1
ATOM 643 C CA . GLN A 1 83 ? 3.370 3.184 -27.56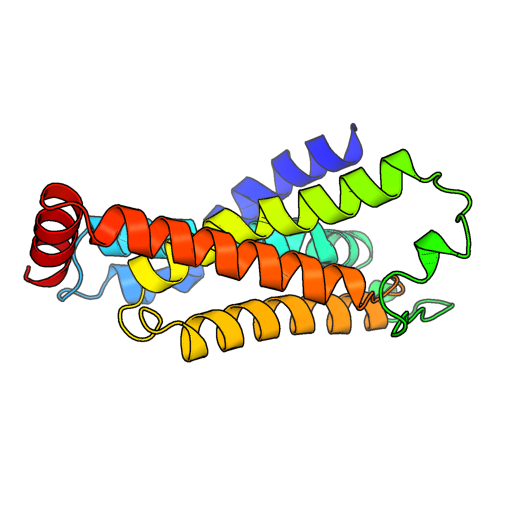5 1.00 77.69 83 GLN A CA 1
ATOM 644 C C . GLN A 1 83 ? 4.451 2.167 -27.935 1.00 77.69 83 GLN A C 1
ATOM 646 O O . GLN A 1 83 ? 4.580 1.790 -29.098 1.00 77.69 83 GLN A O 1
ATOM 651 N N . GLU A 1 84 ? 5.184 1.678 -26.935 1.00 70.94 84 GLU A N 1
ATOM 652 C CA . GLU A 1 84 ? 6.258 0.706 -27.099 1.00 70.94 84 GLU A CA 1
ATOM 653 C C . GLU A 1 84 ? 5.821 -0.638 -26.517 1.00 70.94 84 GLU A C 1
ATOM 655 O O . GLU A 1 84 ? 5.885 -0.874 -25.312 1.00 70.94 84 GLU A O 1
ATOM 660 N N . THR A 1 85 ? 5.330 -1.546 -27.364 1.00 60.38 85 THR A N 1
ATOM 661 C CA . THR A 1 85 ? 4.906 -2.865 -26.882 1.00 60.38 85 THR A CA 1
ATOM 662 C C . THR A 1 85 ? 6.129 -3.650 -26.408 1.00 60.38 85 THR A C 1
ATOM 664 O O . THR A 1 85 ? 6.895 -4.182 -27.211 1.00 60.38 85 THR A O 1
ATOM 667 N N . TYR A 1 86 ? 6.323 -3.730 -25.092 1.00 64.06 86 TYR A N 1
ATOM 668 C CA . TYR A 1 86 ? 7.392 -4.531 -24.503 1.00 64.06 86 TYR A CA 1
ATOM 669 C C . TYR A 1 86 ? 7.221 -6.014 -24.863 1.00 64.06 86 TYR A C 1
ATOM 671 O O . TYR A 1 86 ? 6.111 -6.510 -25.069 1.00 64.06 86 TYR A O 1
ATOM 679 N N . GLN A 1 87 ? 8.333 -6.754 -24.818 1.00 64.38 87 GLN A N 1
ATOM 680 C CA . GLN A 1 87 ? 8.422 -8.210 -25.032 1.00 64.38 87 GLN A CA 1
ATOM 681 C C . GLN A 1 87 ? 7.400 -9.032 -24.211 1.00 64.38 87 GLN A C 1
ATOM 683 O O . GLN A 1 87 ? 7.104 -10.175 -24.545 1.00 64.38 87 GLN A O 1
ATOM 688 N N . MET A 1 88 ? 6.857 -8.464 -23.126 1.00 65.69 88 MET A N 1
ATOM 689 C CA . MET A 1 88 ? 5.908 -9.118 -22.221 1.00 65.69 88 MET A CA 1
ATOM 690 C C . MET A 1 88 ? 4.475 -9.217 -22.784 1.00 65.69 88 MET A C 1
ATOM 692 O O . MET A 1 88 ? 3.717 -10.084 -22.345 1.00 65.69 88 MET A O 1
ATOM 696 N N . GLY A 1 89 ? 4.119 -8.383 -23.770 1.00 80.50 89 GLY A N 1
ATOM 697 C CA . GLY A 1 89 ? 2.812 -8.372 -24.433 1.00 80.50 89 GLY A CA 1
ATOM 698 C C . GLY A 1 89 ? 1.716 -7.601 -23.679 1.00 80.50 89 GLY A C 1
ATOM 699 O O . GLY A 1 89 ? 1.613 -7.653 -22.455 1.00 80.50 89 GLY A O 1
ATOM 700 N N . PHE A 1 90 ? 0.848 -6.921 -24.435 1.00 81.75 90 PHE A N 1
ATOM 701 C CA . PHE A 1 90 ? -0.167 -5.974 -23.941 1.00 81.75 90 PHE A CA 1
ATOM 702 C C . PHE A 1 90 ? -1.068 -6.522 -22.818 1.00 81.75 90 PHE A C 1
ATOM 704 O O . PHE A 1 90 ? -1.298 -5.852 -21.813 1.00 81.75 90 PHE A O 1
ATOM 711 N N . ALA A 1 91 ? -1.542 -7.767 -22.945 1.00 85.75 91 ALA A N 1
ATOM 712 C CA . ALA A 1 91 ? -2.436 -8.379 -21.958 1.00 85.75 91 ALA A CA 1
ATOM 713 C C . ALA A 1 91 ? -1.789 -8.520 -20.568 1.00 85.75 91 ALA A C 1
ATOM 715 O O . ALA A 1 91 ? -2.445 -8.273 -19.558 1.00 85.75 91 ALA A O 1
ATOM 716 N N . ARG A 1 92 ? -0.497 -8.870 -20.510 1.00 83.38 92 ARG A N 1
ATOM 717 C CA . ARG A 1 92 ? 0.229 -9.038 -19.240 1.00 83.38 92 ARG A CA 1
ATOM 718 C C . ARG A 1 92 ? 0.518 -7.699 -18.570 1.00 83.38 92 ARG A C 1
ATOM 720 O O . ARG A 1 92 ? 0.526 -7.629 -17.347 1.00 83.38 92 ARG A O 1
ATOM 727 N N . MET A 1 93 ? 0.702 -6.642 -19.358 1.00 84.12 93 MET A N 1
ATOM 728 C CA . MET A 1 93 ? 0.892 -5.289 -18.828 1.00 84.12 93 MET A CA 1
ATOM 729 C C . MET A 1 93 ? -0.392 -4.785 -18.168 1.00 84.12 93 MET A C 1
ATOM 731 O O . MET A 1 93 ? -0.358 -4.334 -17.028 1.00 84.12 93 MET A O 1
ATOM 735 N N . ILE A 1 94 ? -1.549 -4.974 -18.816 1.00 87.81 94 ILE A N 1
ATOM 736 C CA . ILE A 1 94 ? -2.849 -4.672 -18.195 1.00 87.81 94 ILE A CA 1
ATOM 737 C C . ILE A 1 94 ? -3.049 -5.481 -16.910 1.00 87.81 94 ILE A C 1
ATOM 739 O O . ILE A 1 94 ? -3.484 -4.926 -15.902 1.00 87.81 94 ILE A O 1
ATOM 743 N N . GLU A 1 95 ? -2.726 -6.777 -16.927 1.00 89.56 95 GLU A N 1
ATOM 744 C CA . GLU A 1 95 ? -2.824 -7.629 -15.739 1.00 89.56 95 GLU A CA 1
ATOM 745 C C . GLU A 1 95 ? -2.008 -7.060 -14.566 1.00 89.56 95 GLU A C 1
ATOM 747 O O . GLU A 1 95 ? -2.539 -6.934 -13.464 1.00 89.56 95 GLU A O 1
ATOM 752 N N . GLN A 1 96 ? -0.758 -6.648 -14.799 1.00 87.56 96 GLN A N 1
ATOM 753 C CA . GLN A 1 96 ? 0.104 -6.052 -13.770 1.00 87.56 96 GLN A CA 1
ATOM 754 C C . GLN A 1 96 ? -0.478 -4.757 -13.194 1.00 87.56 96 GLN A C 1
ATOM 756 O O . GLN A 1 96 ? -0.558 -4.612 -11.972 1.00 87.56 96 GLN A O 1
ATOM 761 N N . LEU A 1 97 ? -0.967 -3.857 -14.050 1.00 90.25 97 LEU A N 1
ATOM 762 C CA . LEU A 1 97 ? -1.579 -2.606 -13.598 1.00 90.25 97 LEU A CA 1
ATOM 763 C C . LEU A 1 97 ? -2.820 -2.859 -12.733 1.00 90.25 97 LEU A C 1
ATOM 765 O O . LEU A 1 97 ? -2.986 -2.244 -11.676 1.00 90.25 97 LEU A O 1
ATOM 769 N N . LEU A 1 98 ? -3.676 -3.799 -13.145 1.00 93.44 98 LEU A N 1
ATOM 770 C CA . LEU A 1 98 ? -4.859 -4.180 -12.375 1.00 93.44 98 LEU A CA 1
ATOM 771 C C . LEU A 1 98 ? -4.487 -4.828 -11.037 1.00 93.44 98 LEU A C 1
ATOM 773 O O . LEU A 1 98 ? -5.124 -4.533 -10.025 1.00 93.44 98 LEU A O 1
ATOM 777 N N . LEU A 1 99 ? -3.456 -5.675 -11.005 1.00 91.88 99 LEU A N 1
ATOM 778 C CA . LEU A 1 99 ? -2.971 -6.289 -9.769 1.00 91.88 99 LEU A CA 1
ATOM 779 C C . LEU A 1 99 ? -2.443 -5.240 -8.784 1.00 91.88 99 LEU A C 1
ATOM 781 O O . LEU A 1 99 ? -2.763 -5.328 -7.598 1.00 91.88 99 LEU A O 1
ATOM 785 N N . ASN A 1 100 ? -1.735 -4.215 -9.264 1.00 93.56 100 ASN A N 1
ATOM 786 C CA . ASN A 1 100 ? -1.259 -3.106 -8.433 1.00 93.56 100 ASN A CA 1
ATOM 787 C C . ASN A 1 100 ? -2.420 -2.298 -7.826 1.00 93.56 100 ASN A C 1
ATOM 789 O O . ASN A 1 100 ? -2.450 -2.047 -6.617 1.00 93.56 100 ASN A O 1
ATOM 793 N N . ILE A 1 101 ? -3.462 -2.010 -8.617 1.00 96.44 101 ILE A N 1
ATOM 794 C CA . ILE A 1 101 ? -4.701 -1.408 -8.097 1.00 96.44 101 ILE A CA 1
ATOM 795 C C . ILE A 1 101 ? -5.318 -2.300 -7.008 1.00 96.44 101 ILE A C 1
ATOM 797 O O . ILE A 1 101 ? -5.566 -1.842 -5.889 1.00 96.44 101 ILE A O 1
ATOM 801 N N . VAL A 1 102 ? -5.578 -3.575 -7.317 1.00 96.31 102 VAL A N 1
ATOM 802 C CA . VAL A 1 102 ? -6.261 -4.513 -6.407 1.00 96.31 102 VAL A CA 1
ATOM 803 C C . VAL A 1 102 ? -5.477 -4.701 -5.108 1.00 96.31 102 VAL A C 1
ATOM 805 O O . VAL A 1 102 ? -6.080 -4.760 -4.036 1.00 96.31 102 VAL A O 1
ATOM 808 N N . MET A 1 103 ? -4.147 -4.730 -5.178 1.00 94.56 103 MET A N 1
ATOM 809 C CA . MET A 1 103 ? -3.259 -4.852 -4.023 1.00 94.56 103 MET A CA 1
ATOM 810 C C . MET A 1 103 ? -3.389 -3.673 -3.046 1.00 94.56 103 MET A C 1
ATOM 812 O O . MET A 1 103 ? -3.328 -3.860 -1.831 1.00 94.56 103 MET A O 1
ATOM 816 N N . PHE A 1 104 ? -3.612 -2.453 -3.537 1.00 97.38 104 PHE A N 1
ATOM 817 C CA . PHE A 1 104 ? -3.731 -1.276 -2.672 1.00 97.38 104 PHE A CA 1
ATOM 818 C C . PHE A 1 104 ? -5.155 -1.008 -2.166 1.00 97.38 104 PHE A C 1
ATOM 820 O O . PHE A 1 104 ? -5.320 -0.273 -1.186 1.00 97.38 104 PHE A O 1
ATOM 827 N N . VAL A 1 105 ? -6.185 -1.639 -2.743 1.00 98.38 105 VAL A N 1
ATOM 828 C CA . VAL A 1 105 ? -7.583 -1.482 -2.294 1.00 98.38 105 VAL A CA 1
ATOM 829 C C . VAL A 1 105 ? -7.769 -1.831 -0.807 1.00 98.38 105 VAL A C 1
ATOM 831 O O . VAL A 1 105 ? -8.316 -0.999 -0.071 1.00 98.38 105 VAL A O 1
ATOM 834 N N . PRO A 1 106 ? -7.300 -2.984 -0.285 1.00 97.31 106 PRO A N 1
ATOM 835 C CA . PRO A 1 106 ? -7.469 -3.292 1.133 1.00 97.31 106 PRO A CA 1
ATOM 836 C C . PRO A 1 106 ? -6.687 -2.339 2.046 1.00 97.31 106 PRO A C 1
ATOM 838 O O . PRO A 1 106 ? -7.194 -1.974 3.109 1.00 97.31 106 PRO A O 1
ATOM 841 N N . LEU A 1 107 ? -5.501 -1.867 1.635 1.00 97.38 107 LEU A N 1
ATOM 842 C CA . LEU A 1 107 ? -4.753 -0.844 2.381 1.00 97.38 107 LEU A CA 1
ATOM 843 C C . LEU A 1 107 ? -5.519 0.482 2.431 1.00 97.38 107 LEU A C 1
ATOM 845 O O . LEU A 1 107 ? -5.649 1.072 3.509 1.00 97.38 107 LEU A O 1
ATOM 849 N N . GLY A 1 108 ? -6.072 0.924 1.300 1.00 97.62 108 GLY A N 1
ATOM 850 C CA . GLY A 1 108 ? -6.889 2.134 1.203 1.00 97.62 108 GLY A CA 1
ATOM 851 C C . GLY A 1 108 ? -8.139 2.091 2.075 1.00 97.62 108 GLY A C 1
ATOM 852 O O . GLY A 1 108 ? -8.500 3.092 2.692 1.00 97.62 108 GLY A O 1
ATOM 853 N N . PHE A 1 109 ? -8.763 0.918 2.193 1.00 97.94 109 PHE A N 1
ATOM 854 C CA . PHE A 1 109 ? -9.919 0.706 3.061 1.00 97.94 109 PHE A CA 1
ATOM 855 C C . PHE A 1 109 ? -9.539 0.650 4.547 1.00 97.94 109 PHE A C 1
ATOM 857 O O . PHE A 1 109 ? -10.139 1.334 5.379 1.00 97.94 109 PHE A O 1
ATOM 864 N N . LEU A 1 110 ? -8.535 -0.154 4.908 1.00 96.75 110 LEU A N 1
ATOM 865 C CA . LEU A 1 110 ? -8.178 -0.416 6.305 1.00 96.75 110 LEU A CA 1
ATOM 866 C C . LEU A 1 110 ? -7.506 0.780 6.992 1.00 96.75 110 LEU A C 1
ATOM 868 O O . LEU A 1 110 ? -7.651 0.942 8.205 1.00 96.75 110 LEU A O 1
ATOM 872 N N . THR A 1 111 ? -6.799 1.632 6.250 1.00 97.19 111 THR A N 1
ATOM 873 C CA . THR A 1 111 ? -6.080 2.795 6.801 1.00 97.19 111 THR A CA 1
ATOM 874 C C . THR A 1 111 ? -7.002 3.775 7.555 1.00 97.19 111 THR A C 1
ATOM 876 O O . THR A 1 111 ? -6.782 3.994 8.753 1.00 97.19 111 THR A O 1
ATOM 879 N N . PRO A 1 112 ? -8.074 4.330 6.952 1.00 95.44 112 PRO A N 1
ATOM 880 C CA . PRO A 1 112 ? -9.017 5.209 7.653 1.00 95.44 112 PRO A CA 1
ATOM 881 C C . PRO A 1 112 ? -9.875 4.483 8.703 1.00 95.44 112 PRO A C 1
ATOM 883 O O . PRO A 1 112 ? -10.375 5.125 9.637 1.00 95.44 112 PRO A O 1
ATOM 886 N N . VAL A 1 113 ? -10.037 3.158 8.579 1.00 94.00 113 VAL A N 1
ATOM 887 C CA . VAL A 1 113 ? -10.698 2.314 9.588 1.00 94.00 113 VAL A CA 1
ATOM 888 C C . VAL A 1 113 ? -9.840 2.230 10.849 1.00 94.00 113 VAL A C 1
ATOM 890 O O . VAL A 1 113 ? -10.324 2.507 11.940 1.00 94.00 113 VAL A O 1
ATOM 893 N N . CYS A 1 114 ? -8.554 1.909 10.734 1.00 93.38 114 CYS A N 1
ATOM 894 C CA . CYS A 1 114 ? -7.675 1.736 11.894 1.00 93.38 114 CYS A CA 1
ATOM 895 C C . CYS A 1 114 ? -7.321 3.072 12.570 1.00 93.38 114 CYS A C 1
ATOM 897 O O . CYS A 1 114 ? -7.187 3.167 13.803 1.00 93.38 114 CYS A O 1
ATOM 899 N N . PHE A 1 115 ? -7.181 4.121 11.759 1.00 93.88 115 PHE A N 1
ATOM 900 C CA . PHE A 1 115 ? -6.577 5.383 12.159 1.00 93.88 115 PHE A CA 1
ATOM 901 C C . PHE A 1 115 ? -7.482 6.571 11.795 1.00 93.88 115 PHE A C 1
ATOM 903 O O . PHE A 1 115 ? -7.476 7.041 10.657 1.00 93.88 115 PHE A O 1
ATOM 910 N N . PRO A 1 116 ? -8.207 7.144 12.776 1.00 91.06 116 PRO A N 1
ATOM 911 C CA . PRO A 1 116 ? -9.115 8.267 12.545 1.00 91.06 116 PRO A CA 1
ATOM 912 C C . PRO A 1 116 ? -8.476 9.481 11.853 1.00 91.06 116 PRO A C 1
ATOM 914 O O . PRO A 1 116 ? -9.149 10.157 11.079 1.00 91.06 116 PRO A O 1
ATOM 917 N N . LYS A 1 117 ? -7.173 9.721 12.072 1.00 92.81 117 LYS A N 1
ATOM 918 C CA . LYS A 1 117 ? -6.404 10.801 11.427 1.00 92.81 117 LYS A CA 1
ATOM 919 C C . LYS A 1 117 ? -6.311 10.679 9.898 1.00 92.81 117 LYS A C 1
ATOM 921 O O . LYS A 1 117 ? -6.097 11.681 9.229 1.00 92.81 117 LYS A O 1
ATOM 926 N N . PHE A 1 118 ? -6.494 9.475 9.354 1.00 95.75 118 PHE A N 1
ATOM 927 C CA . PHE A 1 118 ? -6.465 9.196 7.916 1.00 95.75 118 PHE A CA 1
ATOM 928 C C . PHE A 1 118 ? -7.868 9.098 7.300 1.00 95.75 118 PHE A C 1
ATOM 930 O O . PHE A 1 118 ? -8.007 8.735 6.141 1.00 95.75 118 PHE A O 1
ATOM 937 N N . ARG A 1 119 ? -8.938 9.427 8.037 1.00 94.69 119 ARG A N 1
ATOM 938 C CA . ARG A 1 119 ? -10.291 9.498 7.457 1.00 94.69 119 ARG A CA 1
ATOM 939 C C . ARG A 1 119 ? -10.426 10.562 6.359 1.00 94.69 119 ARG A C 1
ATOM 941 O O . ARG A 1 119 ? -11.132 10.282 5.391 1.00 94.69 119 ARG A O 1
ATOM 948 N N . PRO A 1 120 ? -9.810 11.759 6.464 1.00 95.69 120 PRO A N 1
ATOM 949 C CA . PRO A 1 120 ? -9.764 12.690 5.342 1.00 95.69 120 PRO A CA 1
ATOM 950 C C . PRO A 1 12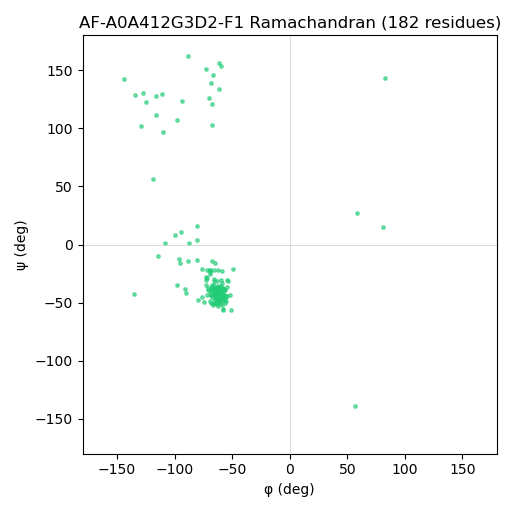0 ? -8.917 12.114 4.197 1.00 95.69 120 PRO A C 1
ATOM 952 O O . PRO A 1 120 ? -7.913 11.450 4.448 1.00 95.69 120 PRO A O 1
ATOM 955 N N . LEU A 1 121 ? -9.294 12.403 2.947 1.00 94.38 121 LEU A N 1
ATOM 956 C CA . LEU A 1 121 ? -8.635 11.839 1.762 1.00 94.38 121 LEU A CA 1
ATOM 957 C C . LEU A 1 121 ? -7.138 12.172 1.715 1.00 94.38 121 LEU A C 1
ATOM 959 O O . LEU A 1 121 ? -6.316 11.274 1.603 1.00 94.38 121 LEU A O 1
ATOM 963 N N . ARG A 1 122 ? -6.778 13.455 1.854 1.00 97.44 122 ARG A N 1
ATOM 964 C CA . ARG A 1 122 ? -5.389 13.936 1.720 1.00 97.44 122 ARG A CA 1
ATOM 965 C C . ARG A 1 122 ? -4.372 13.159 2.575 1.00 97.44 122 ARG A C 1
ATOM 967 O O . ARG A 1 122 ? -3.440 12.618 1.992 1.00 97.44 122 ARG A O 1
ATOM 974 N N . PRO A 1 123 ? -4.513 13.048 3.912 1.00 97.62 123 PRO A N 1
ATOM 975 C CA . PRO A 1 123 ? -3.549 12.308 4.721 1.00 97.62 123 PRO A CA 1
ATOM 976 C C . PRO A 1 123 ? -3.554 10.803 4.411 1.00 97.62 123 PRO A C 1
ATOM 978 O O . PRO A 1 123 ? -2.501 10.179 4.500 1.00 97.62 123 PRO A O 1
ATOM 981 N N . CYS A 1 124 ? -4.701 10.221 4.029 1.00 97.00 124 CYS A N 1
ATOM 982 C CA . CYS A 1 124 ? -4.769 8.827 3.585 1.00 97.00 124 CYS A CA 1
ATOM 983 C C . CYS A 1 124 ? -3.925 8.618 2.323 1.00 97.00 124 CYS A C 1
ATOM 985 O O . CYS A 1 124 ? -3.021 7.787 2.316 1.00 97.00 124 CYS A O 1
ATOM 987 N N . LEU A 1 125 ? -4.162 9.432 1.291 1.00 97.06 125 LEU A N 1
ATOM 988 C CA . LEU A 1 125 ? -3.443 9.345 0.024 1.00 97.06 125 LEU A CA 1
ATOM 989 C C . LEU A 1 125 ? -1.952 9.593 0.193 1.00 97.06 125 LEU A C 1
ATOM 991 O O . LEU A 1 125 ? -1.168 8.773 -0.259 1.00 97.06 125 LEU A O 1
ATOM 995 N N . LEU A 1 126 ? -1.552 10.643 0.915 1.00 98.00 126 LEU A N 1
ATOM 996 C CA . LEU A 1 126 ? -0.134 10.907 1.171 1.00 98.00 126 LEU A CA 1
ATOM 997 C C . LEU A 1 126 ? 0.553 9.716 1.853 1.00 98.00 126 LEU A C 1
ATOM 999 O O . LEU A 1 126 ? 1.687 9.392 1.513 1.00 98.00 126 LEU A O 1
ATOM 1003 N N . SER A 1 127 ? -0.135 9.035 2.777 1.00 97.75 127 SER A N 1
ATOM 1004 C CA . SER A 1 127 ? 0.423 7.847 3.431 1.00 97.75 127 SER A CA 1
ATOM 1005 C C . SER A 1 127 ? 0.565 6.650 2.485 1.00 97.75 127 SER A C 1
ATOM 1007 O O . SER A 1 127 ? 1.587 5.971 2.527 1.00 97.75 127 SER A O 1
ATOM 1009 N N . LEU A 1 128 ? -0.419 6.405 1.614 1.00 97.62 128 LEU A N 1
ATOM 1010 C CA . LEU A 1 128 ? -0.422 5.264 0.692 1.00 97.62 128 LEU A CA 1
ATOM 1011 C C . LEU A 1 128 ? 0.527 5.490 -0.487 1.00 97.62 128 LEU A C 1
ATOM 1013 O O . LEU A 1 128 ? 1.325 4.613 -0.798 1.00 97.62 128 LEU A O 1
ATOM 1017 N N . THR A 1 129 ? 0.501 6.678 -1.091 1.00 97.62 129 THR A N 1
ATOM 1018 C CA . THR A 1 129 ? 1.445 7.071 -2.143 1.00 97.62 129 THR A CA 1
ATOM 1019 C C . THR A 1 129 ? 2.870 7.109 -1.598 1.00 97.62 129 THR A C 1
ATOM 1021 O O . THR A 1 129 ? 3.769 6.599 -2.250 1.00 97.62 129 THR A O 1
ATOM 1024 N N . GLY A 1 130 ? 3.094 7.623 -0.382 1.00 98.00 130 GLY A N 1
ATOM 1025 C CA . GLY A 1 130 ? 4.416 7.591 0.254 1.00 98.00 130 GLY A CA 1
ATOM 1026 C C . GLY A 1 130 ? 4.919 6.169 0.525 1.00 98.00 130 GLY A C 1
ATOM 1027 O O . GLY A 1 130 ? 6.097 5.878 0.325 1.00 98.00 130 GLY A O 1
ATOM 1028 N N . TYR A 1 131 ? 4.024 5.262 0.926 1.00 97.31 131 TYR A N 1
ATOM 1029 C CA . TYR A 1 131 ? 4.345 3.844 1.084 1.00 97.31 131 TYR A CA 1
ATOM 1030 C C . TYR A 1 131 ? 4.708 3.183 -0.256 1.00 97.31 131 TYR A C 1
ATOM 1032 O O . TYR A 1 131 ? 5.749 2.538 -0.342 1.00 97.31 131 TYR A O 1
ATOM 1040 N N . SER A 1 132 ? 3.920 3.409 -1.313 1.00 96.81 132 SER A N 1
ATOM 1041 C CA . SER A 1 132 ? 4.239 2.919 -2.662 1.00 96.81 132 SER A CA 1
ATOM 1042 C C . SER A 1 132 ? 5.549 3.504 -3.190 1.00 96.81 132 SER A C 1
ATOM 1044 O O . SER A 1 132 ? 6.372 2.769 -3.711 1.00 96.81 132 SER A O 1
ATOM 1046 N N . LEU A 1 133 ? 5.792 4.802 -3.001 1.00 96.75 133 LEU A N 1
ATOM 1047 C CA . LEU A 1 133 ? 7.036 5.447 -3.420 1.00 96.75 133 LEU A CA 1
ATOM 1048 C C . LEU A 1 133 ? 8.251 4.852 -2.697 1.00 96.75 133 LEU A C 1
ATOM 1050 O O . LEU A 1 133 ? 9.307 4.690 -3.294 1.00 96.75 133 LEU A O 1
ATOM 1054 N N . THR A 1 134 ? 8.102 4.490 -1.420 1.00 96.56 134 THR A N 1
ATOM 1055 C CA . THR A 1 134 ? 9.164 3.796 -0.675 1.00 96.56 134 THR A CA 1
ATOM 1056 C C . THR A 1 134 ? 9.482 2.436 -1.300 1.00 96.56 134 THR A C 1
ATOM 1058 O O . THR A 1 134 ? 10.650 2.064 -1.361 1.00 96.56 134 THR A O 1
ATOM 1061 N N . ILE A 1 135 ? 8.466 1.709 -1.778 1.00 95.12 135 ILE A N 1
ATOM 1062 C CA . ILE A 1 135 ? 8.651 0.440 -2.495 1.00 95.12 135 ILE A CA 1
ATOM 1063 C C . ILE A 1 135 ? 9.430 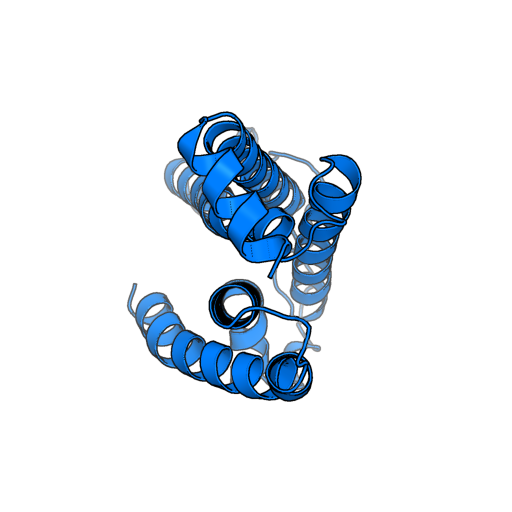0.672 -3.795 1.00 95.12 135 ILE A C 1
ATOM 1065 O O . ILE A 1 135 ? 10.467 0.037 -3.963 1.00 95.12 135 ILE A O 1
ATOM 1069 N N . GLU A 1 136 ? 9.011 1.622 -4.636 1.00 95.19 136 GLU A N 1
ATOM 1070 C CA . GLU A 1 136 ? 9.691 1.946 -5.906 1.00 95.19 136 GLU A CA 1
ATOM 1071 C C . GLU A 1 136 ? 11.162 2.338 -5.694 1.00 95.19 136 GLU A C 1
ATOM 1073 O O . GLU A 1 136 ? 12.063 1.851 -6.374 1.00 95.19 136 GLU A O 1
ATOM 1078 N N . ILE A 1 137 ? 11.434 3.188 -4.695 1.00 94.44 137 ILE A N 1
ATOM 1079 C CA . ILE A 1 137 ? 12.803 3.601 -4.357 1.00 94.44 137 ILE A CA 1
ATOM 1080 C C . ILE A 1 137 ? 13.647 2.387 -3.960 1.00 94.44 137 ILE A C 1
ATOM 1082 O O . ILE A 1 137 ? 14.793 2.263 -4.386 1.00 94.44 137 ILE A O 1
ATOM 1086 N N . LEU A 1 138 ? 13.102 1.482 -3.145 1.00 93.06 138 LEU A N 1
ATOM 1087 C CA . LEU A 1 138 ? 13.828 0.278 -2.753 1.00 93.06 138 LEU A CA 1
ATOM 1088 C C . LEU A 1 138 ? 14.068 -0.641 -3.950 1.00 93.06 138 LEU A C 1
ATOM 1090 O O . LEU A 1 138 ? 15.188 -1.120 -4.094 1.00 93.06 138 LEU A O 1
ATOM 1094 N N . GLN A 1 139 ? 13.066 -0.833 -4.813 1.00 92.25 139 GLN A N 1
ATOM 1095 C CA . GLN A 1 139 ? 13.164 -1.618 -6.049 1.00 92.25 139 GLN A CA 1
ATOM 1096 C C . GLN A 1 139 ? 14.294 -1.123 -6.952 1.00 92.25 139 GLN A C 1
ATOM 1098 O O . GLN A 1 139 ? 15.108 -1.936 -7.395 1.00 92.25 139 GLN A O 1
ATOM 1103 N N . PHE A 1 140 ? 14.414 0.196 -7.125 1.00 92.56 140 PHE A N 1
ATOM 1104 C CA . PHE A 1 140 ? 15.522 0.811 -7.854 1.00 92.56 140 PHE A CA 1
ATOM 1105 C C . PHE A 1 140 ? 16.888 0.393 -7.291 1.00 92.56 140 PHE A C 1
ATOM 1107 O O . PHE A 1 140 ? 17.766 -0.033 -8.042 1.00 92.56 140 PHE A O 1
ATOM 1114 N N . PHE A 1 141 ? 17.077 0.467 -5.969 1.00 91.56 141 PHE A N 1
ATOM 1115 C CA . PHE A 1 141 ? 18.356 0.120 -5.337 1.00 91.56 141 PHE A CA 1
ATOM 1116 C C . PHE A 1 141 ? 18.687 -1.373 -5.389 1.00 91.56 141 PHE A C 1
ATOM 1118 O O . PHE A 1 141 ? 19.866 -1.717 -5.360 1.00 91.56 141 PHE A O 1
ATOM 1125 N N . ILE A 1 142 ? 17.683 -2.247 -5.486 1.00 90.19 142 ILE A N 1
ATOM 1126 C CA . ILE A 1 142 ? 17.890 -3.701 -5.549 1.00 90.19 142 ILE A CA 1
ATOM 1127 C C . ILE A 1 142 ? 17.950 -4.262 -6.980 1.00 90.19 142 ILE A C 1
ATOM 1129 O O . ILE A 1 142 ? 17.882 -5.475 -7.176 1.00 90.19 142 ILE A O 1
ATOM 1133 N N . GLY A 1 143 ? 18.036 -3.395 -7.995 1.00 84.38 143 GLY A N 1
ATOM 1134 C CA . GLY A 1 143 ? 18.170 -3.802 -9.399 1.00 84.38 143 GLY A CA 1
ATOM 1135 C C . GLY A 1 143 ? 16.872 -4.209 -10.082 1.00 84.38 143 GLY A C 1
ATOM 1136 O O . GLY A 1 143 ? 16.912 -4.836 -11.141 1.00 84.38 143 GLY A O 1
ATOM 1137 N N . ARG A 1 144 ? 15.720 -3.878 -9.491 1.00 87.44 144 ARG A N 1
ATOM 1138 C CA . ARG A 1 144 ? 14.430 -3.962 -10.178 1.00 87.44 144 ARG A CA 1
ATOM 1139 C C . ARG A 1 144 ? 14.140 -2.653 -10.911 1.00 87.44 144 ARG A C 1
ATOM 1141 O O . ARG A 1 144 ? 14.744 -1.619 -10.633 1.00 87.44 144 ARG A O 1
ATOM 1148 N N . SER A 1 145 ? 13.211 -2.725 -11.859 1.00 86.50 145 SER A N 1
ATOM 1149 C CA . SER A 1 145 ? 12.645 -1.533 -12.487 1.00 86.50 145 SER A CA 1
ATOM 1150 C C . SER A 1 145 ? 11.776 -0.806 -11.469 1.00 86.50 145 SER A C 1
ATOM 1152 O O . SER A 1 145 ? 10.922 -1.438 -10.851 1.00 86.50 145 SER A O 1
ATOM 1154 N N . ALA A 1 146 ? 12.055 0.479 -11.264 1.00 91.25 146 ALA A N 1
ATOM 1155 C CA . ALA A 1 146 ? 11.149 1.390 -10.580 1.00 91.25 146 ALA A CA 1
ATOM 1156 C C . ALA A 1 146 ? 10.285 2.088 -11.631 1.00 91.25 146 ALA A C 1
ATOM 1158 O O . ALA A 1 146 ? 10.817 2.728 -12.545 1.00 91.25 146 ALA A O 1
ATOM 1159 N N . ASP A 1 147 ? 8.970 1.969 -11.498 1.00 92.00 147 ASP A N 1
ATOM 1160 C CA . ASP A 1 147 ? 8.005 2.313 -12.534 1.00 92.00 147 ASP A CA 1
ATOM 1161 C C . ASP A 1 147 ? 6.976 3.325 -12.014 1.00 92.00 147 ASP A C 1
ATOM 1163 O O . ASP A 1 147 ? 6.235 3.100 -11.055 1.00 92.00 147 ASP A O 1
ATOM 1167 N N . ILE A 1 148 ? 6.882 4.471 -12.695 1.00 94.50 148 ILE A N 1
ATOM 1168 C CA . ILE A 1 148 ? 5.886 5.501 -12.368 1.00 94.50 148 ILE A CA 1
ATOM 1169 C C . ILE A 1 148 ? 4.449 4.973 -12.488 1.00 94.50 148 ILE A C 1
ATOM 1171 O O . ILE A 1 148 ? 3.567 5.410 -11.744 1.00 94.50 148 ILE A O 1
ATOM 1175 N N . ASP A 1 149 ? 4.218 4.014 -13.387 1.00 94.38 149 ASP A N 1
ATOM 1176 C CA . ASP A 1 149 ? 2.918 3.377 -13.574 1.00 94.38 149 ASP A CA 1
ATOM 1177 C C . ASP A 1 149 ? 2.496 2.605 -12.320 1.00 94.38 149 ASP A C 1
ATOM 1179 O O . ASP A 1 149 ? 1.346 2.723 -11.897 1.00 94.38 149 ASP A O 1
ATOM 1183 N N . ASP A 1 150 ? 3.421 1.913 -11.655 1.00 93.62 150 ASP A N 1
ATOM 1184 C CA . ASP A 1 150 ? 3.143 1.164 -10.428 1.00 93.62 150 ASP A CA 1
ATOM 1185 C C . ASP A 1 150 ? 2.756 2.109 -9.285 1.00 93.62 150 ASP A C 1
ATOM 1187 O O . ASP A 1 150 ? 1.746 1.892 -8.605 1.00 93.62 150 ASP A O 1
ATOM 1191 N N . LEU A 1 151 ? 3.459 3.239 -9.149 1.00 96.06 151 LEU A N 1
ATOM 1192 C CA . LEU A 1 151 ? 3.101 4.298 -8.201 1.00 96.06 151 LEU A CA 1
ATOM 1193 C C . LEU A 1 151 ? 1.698 4.876 -8.466 1.00 96.06 151 LEU A C 1
ATOM 1195 O O . LEU A 1 151 ? 0.926 5.107 -7.522 1.00 96.06 151 LEU A O 1
ATOM 1199 N N . ILE A 1 152 ? 1.354 5.113 -9.737 1.00 96.75 152 ILE A N 1
ATOM 1200 C CA . ILE A 1 152 ? 0.032 5.606 -10.152 1.00 96.75 152 ILE A CA 1
ATOM 1201 C C . ILE A 1 152 ? -1.045 4.561 -9.835 1.00 96.75 152 ILE A C 1
ATOM 1203 O O . ILE A 1 152 ? -2.039 4.895 -9.183 1.00 96.75 152 ILE A O 1
ATOM 1207 N N . MET A 1 153 ? -0.849 3.302 -10.232 1.00 96.69 153 MET A N 1
ATOM 1208 C CA . MET A 1 153 ? -1.817 2.219 -10.025 1.00 96.69 153 MET A CA 1
ATOM 1209 C C . MET A 1 153 ? -2.058 1.932 -8.545 1.00 96.69 153 MET A C 1
ATOM 1211 O O . MET A 1 153 ? -3.209 1.835 -8.113 1.00 96.69 153 MET A O 1
ATOM 1215 N N . ASN A 1 154 ? -0.999 1.891 -7.739 1.00 97.44 154 ASN A N 1
ATOM 1216 C CA . ASN A 1 154 ? -1.101 1.729 -6.291 1.00 97.44 154 ASN A CA 1
ATOM 1217 C C . ASN A 1 154 ? -1.855 2.904 -5.646 1.00 97.44 154 ASN A C 1
ATOM 1219 O O . ASN A 1 154 ? -2.719 2.715 -4.783 1.00 97.44 154 ASN A O 1
ATOM 1223 N N . THR A 1 155 ? -1.601 4.134 -6.106 1.00 97.38 155 THR A N 1
ATOM 1224 C CA . THR A 1 155 ? -2.335 5.319 -5.640 1.00 97.38 155 THR A CA 1
ATOM 1225 C C . THR A 1 155 ? -3.822 5.238 -6.008 1.00 97.38 155 THR A C 1
ATOM 1227 O O . THR A 1 155 ? -4.675 5.513 -5.159 1.00 97.38 155 THR A O 1
ATOM 1230 N N . LEU A 1 156 ? -4.159 4.795 -7.225 1.00 98.06 156 LEU A N 1
ATOM 1231 C CA . LEU A 1 156 ? -5.544 4.562 -7.653 1.00 98.06 156 LEU A CA 1
ATOM 1232 C C . LEU A 1 156 ? -6.228 3.475 -6.813 1.00 98.06 156 LEU A C 1
ATOM 1234 O O . LEU A 1 156 ? -7.349 3.683 -6.342 1.00 98.06 156 LEU A O 1
ATOM 1238 N N . GLY A 1 157 ? -5.546 2.362 -6.541 1.00 98.06 157 GLY A N 1
ATOM 1239 C CA . GLY A 1 157 ? -6.025 1.327 -5.622 1.00 98.06 157 GLY A CA 1
ATOM 1240 C C . GLY A 1 157 ? -6.318 1.875 -4.225 1.00 98.06 157 GLY A C 1
ATOM 1241 O O . GLY A 1 157 ? -7.378 1.613 -3.652 1.00 98.06 157 GLY A O 1
ATOM 1242 N N . GLY A 1 158 ? -5.430 2.726 -3.706 1.00 98.12 158 GLY A N 1
ATOM 1243 C CA . GLY A 1 158 ? -5.614 3.411 -2.429 1.00 98.12 158 GLY A CA 1
ATOM 1244 C C . GLY A 1 158 ? -6.843 4.327 -2.406 1.00 98.12 158 GLY A C 1
ATOM 1245 O O . GLY A 1 158 ? -7.604 4.313 -1.432 1.00 98.12 158 GLY A O 1
ATOM 1246 N N . ILE A 1 159 ? -7.081 5.077 -3.489 1.00 98.44 159 ILE A N 1
ATOM 1247 C CA . ILE A 1 159 ? -8.288 5.903 -3.667 1.00 98.44 159 ILE A CA 1
ATOM 1248 C C . ILE A 1 159 ? -9.541 5.023 -3.662 1.00 98.44 159 ILE A C 1
ATOM 1250 O O . ILE A 1 159 ? -10.482 5.318 -2.925 1.00 98.44 159 ILE A O 1
ATOM 1254 N N . LEU A 1 160 ? -9.559 3.932 -4.434 1.00 98.50 160 LEU A N 1
ATOM 1255 C CA . LEU A 1 160 ? -10.700 3.013 -4.498 1.00 98.50 160 LEU A CA 1
ATOM 1256 C C . LEU A 1 160 ? -11.008 2.393 -3.129 1.00 98.50 160 LEU A C 1
ATOM 1258 O O . LEU A 1 160 ? -12.159 2.402 -2.691 1.00 98.50 160 LEU A O 1
ATOM 1262 N N . GLY A 1 161 ? -9.985 1.937 -2.403 1.00 98.25 161 GLY A N 1
ATOM 1263 C CA . GLY A 1 161 ? -10.133 1.447 -1.032 1.00 98.25 161 GLY A CA 1
ATOM 1264 C C . GLY A 1 161 ? -10.729 2.491 -0.083 1.00 98.25 161 GLY A C 1
ATOM 1265 O O . GLY A 1 161 ? -11.644 2.198 0.693 1.00 98.25 161 GLY A O 1
ATOM 1266 N N . TRP A 1 162 ? -10.261 3.737 -0.175 1.00 98.31 162 TRP A N 1
ATOM 1267 C CA . TRP A 1 162 ? -10.797 4.841 0.620 1.00 98.31 162 TRP A CA 1
ATOM 1268 C C . TRP A 1 162 ? -12.254 5.173 0.250 1.00 98.31 162 TRP A C 1
ATOM 1270 O O . TRP A 1 162 ? -13.077 5.421 1.136 1.00 98.31 162 TRP A O 1
ATOM 1280 N N . LEU A 1 163 ? -12.614 5.117 -1.036 1.00 98.00 163 LEU A N 1
ATOM 1281 C CA . LEU A 1 163 ? -13.995 5.302 -1.494 1.00 98.00 163 LEU A CA 1
ATOM 1282 C C . LEU A 1 163 ? -14.924 4.213 -0.944 1.00 98.00 163 LEU A C 1
ATOM 1284 O O . LEU A 1 163 ? -16.027 4.530 -0.488 1.00 98.00 163 LEU A O 1
ATOM 1288 N N . ILE A 1 164 ? -14.468 2.957 -0.898 1.00 97.00 164 ILE A N 1
ATOM 1289 C CA . ILE A 1 164 ? -15.204 1.856 -0.255 1.00 97.00 164 ILE A CA 1
ATOM 1290 C C . ILE A 1 164 ? -15.416 2.159 1.234 1.00 97.00 164 ILE A C 1
ATOM 1292 O O . ILE A 1 164 ? -16.527 2.004 1.745 1.00 97.00 164 ILE A O 1
ATOM 1296 N N . PHE A 1 165 ? -14.396 2.669 1.934 1.00 95.56 165 PHE A N 1
ATOM 1297 C CA . PHE A 1 165 ? -14.548 3.109 3.324 1.00 95.56 165 PHE A CA 1
ATOM 1298 C C . PHE A 1 165 ? -15.621 4.200 3.461 1.00 95.56 165 PHE A C 1
ATOM 1300 O O . PHE A 1 165 ? -16.473 4.124 4.353 1.00 95.56 165 PHE A O 1
ATOM 1307 N N . CYS A 1 166 ? -15.624 5.197 2.574 1.00 95.06 166 CYS A N 1
ATOM 1308 C CA . CYS A 1 166 ? -16.641 6.246 2.561 1.00 95.06 166 CYS A CA 1
ATOM 1309 C C . CYS A 1 166 ? -18.050 5.694 2.329 1.00 95.06 166 CYS A C 1
ATOM 1311 O O . CYS A 1 166 ? -18.978 6.109 3.028 1.00 95.06 166 CYS A O 1
ATOM 1313 N N . ALA A 1 167 ? -18.214 4.756 1.394 1.00 94.69 167 ALA A N 1
ATOM 1314 C CA . ALA A 1 167 ? -19.490 4.101 1.125 1.00 94.69 167 ALA A CA 1
ATOM 1315 C C . ALA A 1 167 ? -19.998 3.344 2.363 1.00 94.69 167 ALA A C 1
ATOM 1317 O O . ALA A 1 167 ? -21.122 3.578 2.809 1.00 94.69 167 ALA A O 1
ATOM 1318 N N . VAL A 1 168 ? -19.142 2.530 2.994 1.00 91.31 168 VAL A N 1
ATOM 1319 C CA . VAL A 1 168 ? -19.481 1.790 4.222 1.00 91.31 168 VAL A CA 1
ATOM 1320 C C . VAL A 1 168 ? -19.853 2.746 5.354 1.00 91.31 168 VAL A C 1
ATOM 1322 O O . VAL A 1 168 ? -20.880 2.558 6.006 1.00 91.31 168 VAL A O 1
ATOM 1325 N N . ARG A 1 169 ? -19.074 3.811 5.565 1.00 88.31 169 ARG A N 1
ATOM 1326 C CA . ARG A 1 169 ? -19.321 4.803 6.623 1.00 88.31 169 ARG A CA 1
ATOM 1327 C C . ARG A 1 169 ? -20.640 5.563 6.442 1.00 88.31 169 ARG A C 1
ATOM 1329 O O . ARG A 1 169 ? -21.222 5.986 7.438 1.00 88.31 169 ARG A O 1
ATOM 1336 N N . ARG A 1 170 ? -21.090 5.779 5.202 1.00 85.75 170 ARG A N 1
ATOM 1337 C CA . ARG A 1 170 ? -22.356 6.473 4.904 1.00 85.75 170 ARG A CA 1
ATOM 1338 C C . ARG A 1 170 ? -23.591 5.633 5.236 1.00 85.75 170 ARG A C 1
ATOM 1340 O O . ARG A 1 170 ? -24.649 6.208 5.466 1.00 85.75 170 ARG A O 1
ATOM 1347 N N . THR A 1 171 ? -23.472 4.308 5.310 1.00 83.88 171 THR A N 1
ATOM 1348 C CA . THR A 1 171 ? -24.584 3.455 5.760 1.00 83.88 171 THR A CA 1
ATOM 1349 C C . THR A 1 171 ? -24.867 3.683 7.252 1.00 83.88 171 THR A C 1
ATOM 1351 O O . THR A 1 171 ? -23.930 3.789 8.046 1.00 83.88 171 THR A O 1
ATOM 1354 N N . GLN A 1 172 ? -26.144 3.745 7.665 1.00 63.75 172 GLN A N 1
ATOM 1355 C CA . GLN A 1 172 ? -26.520 3.958 9.079 1.00 63.75 172 GLN A CA 1
ATOM 1356 C C . GLN A 1 172 ? -25.856 2.924 10.004 1.00 63.75 172 GLN A C 1
ATOM 1358 O O . GLN A 1 172 ? -25.223 3.283 10.995 1.00 63.75 172 GLN A O 1
ATOM 1363 N N . ARG A 1 173 ? -25.873 1.655 9.585 1.00 70.62 173 ARG A N 1
ATOM 1364 C CA . ARG A 1 173 ? -25.226 0.536 10.281 1.00 70.62 173 ARG A CA 1
ATOM 1365 C C . ARG A 1 173 ? -23.700 0.669 10.353 1.00 70.62 173 ARG A C 1
ATOM 1367 O O . ARG A 1 173 ? -23.100 0.346 11.376 1.00 70.62 173 ARG A O 1
ATOM 1374 N N . GLY A 1 174 ? -23.055 1.146 9.286 1.00 72.75 174 GLY A N 1
ATOM 1375 C CA . GLY A 1 174 ? -21.613 1.398 9.271 1.00 72.75 174 GLY A CA 1
ATOM 1376 C C . GLY A 1 174 ? -21.213 2.558 10.182 1.00 72.75 174 GLY A C 1
ATOM 1377 O O . GLY A 1 174 ? -20.190 2.479 10.864 1.00 72.75 174 GLY A O 1
ATOM 1378 N N . ARG A 1 175 ? -22.044 3.604 10.256 1.00 70.94 175 ARG A N 1
ATOM 1379 C CA . ARG A 1 175 ? -21.848 4.741 11.162 1.00 70.94 175 ARG A CA 1
ATOM 1380 C C . ARG A 1 175 ? -21.933 4.315 12.627 1.00 70.94 175 ARG A C 1
ATOM 1382 O O . ARG A 1 175 ? -21.021 4.627 13.385 1.00 70.94 175 ARG A O 1
ATOM 1389 N N . GLU A 1 176 ? -22.983 3.592 13.008 1.00 71.31 176 GLU A N 1
ATOM 1390 C CA . GLU A 1 176 ? -23.192 3.109 14.382 1.00 71.31 176 GLU A CA 1
ATOM 1391 C C . GLU A 1 176 ? -22.087 2.157 14.836 1.00 71.31 176 GLU A C 1
ATOM 1393 O O . GLU A 1 176 ? -21.540 2.328 15.923 1.00 71.31 176 GLU A O 1
ATOM 1398 N N . LYS A 1 177 ? -21.705 1.200 13.982 1.00 72.50 177 LYS A N 1
ATOM 1399 C CA . LYS A 1 177 ? -20.646 0.235 14.294 1.00 72.50 177 LYS A CA 1
ATOM 1400 C C . LYS A 1 177 ? -19.298 0.918 14.508 1.00 72.50 177 LYS A C 1
ATOM 1402 O O . LYS A 1 177 ? -18.656 0.678 15.522 1.00 72.50 177 LYS A O 1
ATOM 1407 N N . LEU A 1 178 ? -18.902 1.816 13.599 1.00 75.94 178 LEU A N 1
ATOM 1408 C CA . LEU A 1 178 ? -17.660 2.569 13.766 1.00 75.94 178 LEU A CA 1
ATOM 1409 C C . LEU A 1 178 ? -17.718 3.405 15.046 1.00 75.94 178 LEU A C 1
ATOM 1411 O O . LEU A 1 178 ? -16.801 3.323 15.847 1.00 75.94 178 LEU A O 1
ATOM 1415 N N . LEU A 1 179 ? -18.781 4.182 15.272 1.00 70.75 179 LEU A N 1
ATOM 1416 C CA . LEU A 1 179 ? -18.886 5.020 16.470 1.00 70.75 179 LEU A CA 1
ATOM 1417 C C . LEU A 1 179 ? -18.778 4.202 17.759 1.00 70.75 179 LEU A C 1
ATOM 1419 O O . LEU A 1 179 ? -17.978 4.574 18.611 1.00 70.75 179 LEU A O 1
ATOM 1423 N N . LYS A 1 180 ? -19.480 3.067 17.849 1.00 68.69 180 LYS A N 1
ATOM 1424 C CA . LYS A 1 180 ? -19.410 2.157 18.996 1.00 68.69 180 LYS A CA 1
ATOM 1425 C C . LYS A 1 180 ? -17.998 1.603 19.218 1.00 68.69 180 LYS A C 1
ATOM 1427 O O . LYS A 1 180 ? -17.501 1.627 20.337 1.00 68.69 180 LYS A O 1
ATOM 1432 N N . ASP A 1 181 ? -17.312 1.202 18.148 1.00 68.81 181 ASP A N 1
ATOM 1433 C CA . ASP A 1 181 ? -15.942 0.671 18.213 1.00 68.81 181 ASP A CA 1
ATOM 1434 C C . ASP A 1 181 ? -14.880 1.721 18.622 1.00 68.81 181 ASP A C 1
ATOM 1436 O O . ASP A 1 181 ? -13.742 1.344 18.933 1.00 68.81 181 ASP A O 1
ATOM 1440 N N . PHE A 1 182 ? -15.218 3.022 18.587 1.00 66.50 182 PHE A N 1
ATOM 1441 C CA . PHE A 1 182 ? -14.335 4.141 18.961 1.00 66.50 182 PHE A CA 1
ATOM 1442 C C . PHE A 1 182 ? -14.782 4.931 20.204 1.00 66.50 182 PHE A C 1
ATOM 1444 O O . PHE A 1 182 ? -14.011 5.788 20.639 1.00 66.50 182 PHE A O 1
ATOM 1451 N N . SER A 1 183 ? -15.988 4.706 20.734 1.00 60.94 183 SER A N 1
ATOM 1452 C CA . SER A 1 183 ? -16.505 5.368 21.944 1.00 60.94 183 SER A CA 1
ATOM 1453 C C . SER A 1 183 ? -16.312 4.556 23.230 1.00 60.94 183 SER A C 1
ATOM 1455 O O . SER A 1 183 ? -16.500 5.106 24.310 1.00 60.94 183 SER A O 1
ATOM 1457 N N . GLU A 1 184 ? -15.955 3.276 23.110 1.00 49.44 184 GLU A N 1
ATOM 1458 C CA . GLU A 1 184 ? -15.577 2.362 24.205 1.00 49.44 184 GLU A CA 1
ATOM 1459 C C . GLU A 1 184 ? -14.047 2.187 24.287 1.00 49.44 184 GLU A C 1
ATOM 1461 O O . GLU A 1 184 ? -13.527 2.006 25.412 1.00 49.44 184 GLU A O 1
#

Mean predicted aligned error: 6.02 Å

Sequence (184 aa):
MGMVIGMTIIGLPLSCLIAGFLTRGIRRRKNLTKLRKGLIWVWASYALLVFFATVGVDLLILGPAAFHPPVHLINVVPFVWIQETYQMGFARMIEQLLLNIVMFVPLGFLTPVCFPKFRPLRPCLLSLTGYSLTIEILQFFIGRSADIDDLIMNTLGGILGWLIFCAVRRTQRGREKLLKDFSE

pLDDT: mean 87.47, std 11.27, range [44.5, 98.5]

Solvent-accessible surface area (backbone atoms only — not comparable to full-atom values): 9600 Å² total; per-residue (Å²): 108,73,66,62,54,52,48,50,66,54,32,49,60,50,17,43,52,52,22,51,61,74,39,47,69,60,66,70,42,81,86,53,35,73,65,53,46,50,48,43,36,52,48,42,17,49,55,42,30,53,45,30,76,75,47,45,50,56,45,68,75,46,41,83,58,24,64,64,47,98,53,7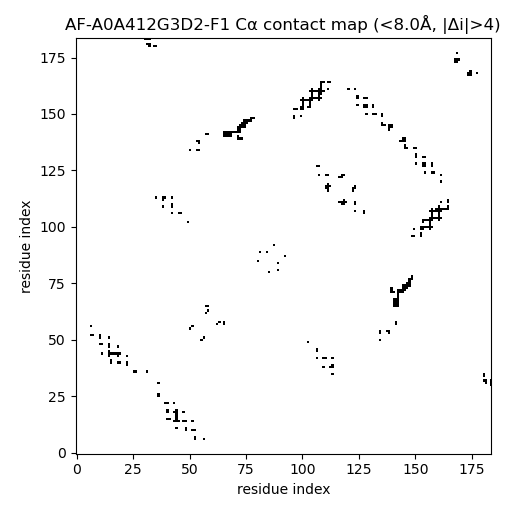2,40,78,44,82,63,71,65,50,56,80,81,47,76,52,98,79,42,71,71,55,54,53,50,51,48,50,49,36,18,60,65,22,20,61,55,22,27,43,46,34,68,62,34,72,83,28,57,54,64,67,60,34,50,54,52,50,37,51,51,43,48,52,49,37,56,50,26,28,51,44,40,33,72,18,47,46,50,55,43,49,26,29,38,51,10,24,51,52,11,36,50,50,41,52,56,47,47,69,36,71,70,40,38,52,51,51,50,55,61,71,75,95

R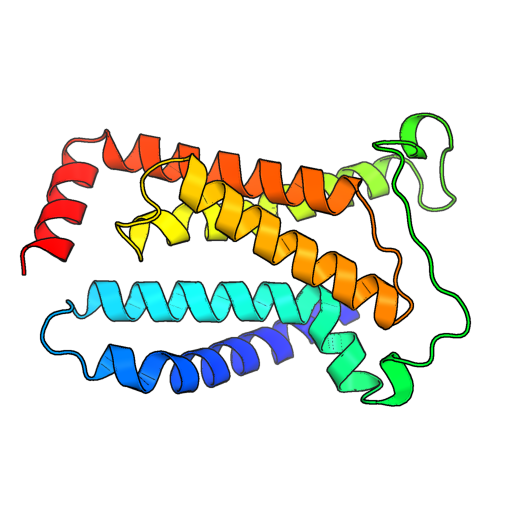adius of gyration: 18.21 Å; Cα contacts (8 Å, |Δi|>4): 206; chains: 1; bounding box: 51×36×55 Å

InterPro domains:
  IPR006976 VanZ-LLP1 [PF04892] (69-167)
  IPR053150 Teicoplanin resistance-associated protein [PTHR36834] (17-173)

Secondary structure (DSSP, 8-state):
-HHHHHHHHHHHHHHHHHHHHHTHHHHT-TTS-HHHHHHHHHHHHHHHHHHIIIIIHHHHHHGGGGG--S--EEE-STTGGGTS--TT-HHHHHHHHHHHHHHHHHHHHHHHHH-GGG-SHHHHHHHHHHHHHHHHHHHHHTTSEEEHHHHHHHHHHHHHHHHHHHHHHHSHHHHHHHHHHHH-

Nearest PDB structures (foldseek):
  8uer-assembly1_1Y  TM=3.885E-01  e=3.223E+00  Sus scrofa